Protein AF-A0A925Y1Z9-F1 (afdb_monomer_lite)

Secondary structure (DSSP, 8-state):
------------------SSPPPTTS---SS---THHHHTTTT--SHHHHHHHHHHHHHHHHTT-HHHHHHHHHHHTT----TTPPPPGGGS-THHHHHHHHHHHSSSTTS----HHHHHHHHHHT--STTHHHHHHHHHHHHHHHHHHS-TTTS---HHHHHHHTPPPPPHHHHHHHHHHHS-TTHHHHHHHHHH-

Sequence (197 aa):
MMAGTGITDEAESPELECVNESCPWLPQVRQIHDFSLTRRHGKLRGLEFYRDALRYAQSHWMAGKPAQAILQLDKAWMAELPGEHVFSVTEQPPYQALVWILSRSVDGSCGYLGNPTRHFQHLASRMSGVRKDVRSWRAWLCLHLSERVLVSDRYPRDGRQLAREGLWIPGLQRALDSVAEMGWNGEAEHAQEAFLG

Foldseek 3Di:
DDDDDDDPPPPPPPPPQFQDDFQPQADDDPAQDDPCQLVVCPPAQEPSNLNSLRSNLRSCQRVLRLQVSVVSLLSSQVHDYPLPDDADSNSANCLLVLLVSLLVCQVPSSHDNDALLQVLVVCLVPFDDPLSPLSSLVSLLSNLSNPLRHPCVVRPYDPVCCVVVVDDRDDNVVSLVSCCVSHHPCNSVVSVVSSPD

pLDDT: mean 90.24, std 14.9, range [36.53, 98.75]

Radius of gyration: 19.35 Å; chains: 1; bounding box: 35×82×36 Å

Structure (mmCIF, N/CA/C/O backbone):
data_AF-A0A925Y1Z9-F1
#
_entry.id   AF-A0A925Y1Z9-F1
#
loop_
_atom_site.group_PDB
_atom_site.id
_atom_site.type_symbol
_atom_site.label_atom_id
_atom_site.label_alt_id
_atom_site.label_comp_id
_atom_site.label_asym_id
_atom_site.label_entity_id
_atom_site.label_seq_id
_atom_site.pdbx_PDB_ins_code
_atom_site.Cartn_x
_atom_site.Cartn_y
_atom_site.Cartn_z
_atom_site.occupancy
_atom_site.B_iso_or_equiv
_atom_site.auth_seq_id
_atom_site.auth_comp_id
_atom_site.auth_asym_id
_atom_site.auth_atom_id
_atom_site.pdbx_PDB_model_num
ATOM 1 N N . MET A 1 1 ? 14.156 61.730 -16.034 1.00 40.50 1 MET A N 1
ATOM 2 C CA . MET A 1 1 ? 13.871 61.024 -17.306 1.00 40.50 1 MET A CA 1
ATOM 3 C C . MET A 1 1 ? 15.150 60.288 -17.674 1.00 40.50 1 MET A C 1
ATOM 5 O O . MET A 1 1 ? 16.163 60.958 -17.733 1.00 40.50 1 MET A O 1
ATOM 9 N N . MET A 1 2 ? 15.248 58.970 -17.813 1.00 36.53 2 MET A N 1
ATOM 10 C CA . MET A 1 2 ? 14.278 57.899 -18.056 1.00 36.53 2 MET A CA 1
ATOM 11 C C . MET A 1 2 ? 14.710 56.628 -17.308 1.00 36.53 2 MET A C 1
ATOM 13 O O . MET A 1 2 ? 15.881 56.462 -16.979 1.00 36.53 2 MET A O 1
ATOM 17 N N . ALA A 1 3 ? 13.726 55.771 -17.050 1.00 42.81 3 ALA A N 1
ATOM 18 C CA . ALA A 1 3 ? 13.828 54.462 -16.428 1.00 42.81 3 ALA A CA 1
ATOM 19 C C . ALA A 1 3 ? 14.542 53.420 -17.309 1.00 42.81 3 ALA A C 1
ATOM 21 O O . ALA A 1 3 ? 14.609 53.563 -18.528 1.00 42.81 3 ALA A O 1
ATOM 22 N N . GLY A 1 4 ? 14.982 52.335 -16.671 1.00 37.97 4 GLY A N 1
ATOM 23 C CA . GLY A 1 4 ? 15.438 51.107 -17.318 1.00 37.97 4 GLY A CA 1
ATOM 24 C C . GLY A 1 4 ? 15.365 49.933 -16.345 1.00 37.97 4 GLY A C 1
ATOM 25 O O . GLY A 1 4 ? 16.385 49.456 -15.867 1.00 37.97 4 GLY A O 1
ATOM 26 N N . THR A 1 5 ? 14.143 49.537 -15.992 1.00 46.38 5 THR A N 1
ATOM 27 C CA . THR A 1 5 ? 13.806 48.261 -15.349 1.00 46.38 5 THR A CA 1
ATOM 28 C C . THR A 1 5 ? 13.867 47.120 -16.361 1.00 46.38 5 THR A C 1
ATOM 30 O O . THR A 1 5 ? 13.420 47.283 -17.494 1.00 46.38 5 THR A O 1
ATOM 33 N N . GLY A 1 6 ? 14.317 45.950 -15.909 1.00 39.41 6 GLY A N 1
ATOM 34 C CA . GLY A 1 6 ? 14.201 44.678 -16.623 1.00 39.41 6 GLY A CA 1
ATOM 35 C C . GLY A 1 6 ? 15.500 43.876 -16.522 1.00 39.41 6 GLY A C 1
ATOM 36 O O . GLY A 1 6 ? 16.568 44.431 -16.723 1.00 39.41 6 GLY A O 1
ATOM 37 N N . ILE A 1 7 ? 15.522 42.592 -16.195 1.00 43.81 7 ILE A N 1
ATOM 38 C CA . ILE A 1 7 ? 14.486 41.579 -16.002 1.00 43.81 7 ILE A CA 1
ATOM 39 C C . ILE A 1 7 ? 15.094 40.625 -14.963 1.00 43.81 7 ILE A C 1
ATOM 41 O O . ILE A 1 7 ? 16.270 40.278 -15.065 1.00 43.81 7 ILE A O 1
ATOM 45 N N . THR A 1 8 ? 14.336 40.263 -13.930 1.00 39.12 8 THR A N 1
ATOM 46 C CA . THR A 1 8 ? 14.717 39.184 -13.016 1.00 39.12 8 THR A CA 1
ATOM 47 C C . THR A 1 8 ? 14.726 37.882 -13.797 1.00 39.12 8 THR A C 1
ATOM 49 O O . THR A 1 8 ? 13.708 37.509 -14.374 1.00 39.12 8 THR A O 1
ATOM 52 N N . ASP A 1 9 ? 15.888 37.245 -13.812 1.00 37.44 9 ASP A N 1
ATOM 53 C CA . ASP A 1 9 ? 16.132 35.894 -14.296 1.00 37.44 9 ASP A CA 1
ATOM 54 C C . ASP A 1 9 ? 15.236 34.934 -13.488 1.00 37.44 9 ASP A C 1
ATOM 56 O O . ASP A 1 9 ? 15.561 34.543 -12.363 1.00 37.44 9 ASP A O 1
ATOM 60 N N . GLU A 1 10 ? 14.029 34.655 -13.989 1.00 41.00 10 GLU A N 1
ATOM 61 C CA . GLU A 1 10 ? 13.229 33.536 -13.503 1.00 41.00 10 GLU A CA 1
ATOM 62 C C . GLU A 1 10 ? 13.965 32.276 -13.942 1.00 41.00 10 GLU A C 1
ATOM 64 O O . GLU A 1 10 ? 13.857 31.842 -15.085 1.00 41.00 10 GLU A O 1
ATOM 69 N N . ALA A 1 11 ? 14.770 31.727 -13.032 1.00 42.84 11 ALA A N 1
ATOM 70 C CA . ALA A 1 11 ? 15.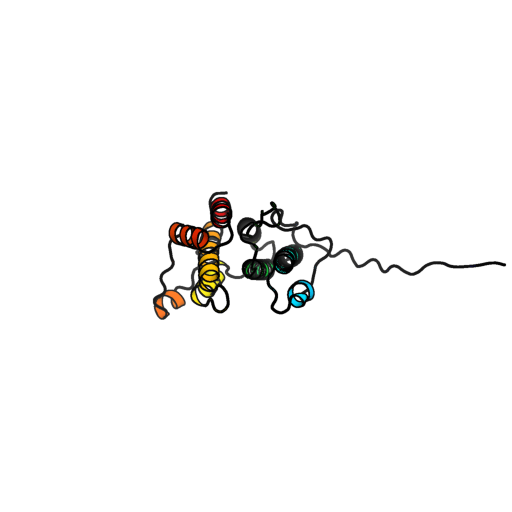376 30.423 -13.207 1.00 42.84 11 ALA A CA 1
ATOM 71 C C . ALA A 1 11 ? 14.255 29.411 -13.483 1.00 42.84 11 ALA A C 1
ATOM 73 O O . ALA A 1 11 ? 13.534 29.009 -12.563 1.00 42.84 11 ALA A O 1
ATOM 74 N N . GLU A 1 12 ? 14.108 29.022 -14.753 1.00 41.03 12 GLU A N 1
ATOM 75 C CA . GLU A 1 12 ? 13.368 27.834 -15.157 1.00 41.03 12 GLU A CA 1
ATOM 76 C C . GLU A 1 12 ? 13.846 26.695 -14.259 1.00 41.03 12 GLU A C 1
ATOM 78 O O . GLU A 1 12 ? 14.992 26.241 -14.321 1.00 41.03 12 GLU A O 1
ATOM 83 N N . SER A 1 13 ? 12.973 26.284 -13.341 1.00 46.41 13 SER A N 1
ATOM 84 C CA . SER A 1 13 ? 13.198 25.073 -12.568 1.00 46.41 13 SER A CA 1
ATOM 85 C C . SER A 1 13 ? 13.290 23.942 -13.590 1.00 46.41 13 SER A C 1
ATOM 87 O O . SER A 1 13 ? 12.353 23.813 -14.378 1.00 46.41 13 SER A O 1
ATOM 89 N N . PRO A 1 14 ? 14.391 23.169 -13.636 1.00 45.41 14 PRO A N 1
ATOM 90 C CA . PRO A 1 14 ? 14.588 22.188 -14.691 1.00 45.41 14 PRO A CA 1
ATOM 91 C C . PRO A 1 14 ? 13.382 21.252 -14.728 1.00 45.41 14 PRO A C 1
ATOM 93 O O . PRO A 1 14 ? 13.010 20.686 -13.694 1.00 45.41 14 PRO A O 1
ATOM 96 N N . GLU A 1 15 ? 12.753 21.129 -15.901 1.00 51.41 15 GLU A N 1
ATOM 97 C CA . GLU A 1 15 ? 11.702 20.145 -16.132 1.00 51.41 15 GLU A CA 1
ATOM 98 C C . GLU A 1 15 ? 12.261 18.777 -15.737 1.00 51.41 15 GLU A C 1
ATOM 100 O O . GLU A 1 15 ? 13.219 18.268 -16.319 1.00 51.41 15 GLU A O 1
ATOM 105 N N . LEU A 1 16 ? 11.721 18.220 -14.655 1.00 57.69 16 LEU A N 1
ATOM 106 C CA . LEU A 1 16 ? 12.168 16.940 -14.135 1.00 57.69 16 LEU A CA 1
ATOM 107 C C . LEU A 1 16 ? 11.789 15.857 -15.140 1.00 57.69 16 LEU A C 1
ATOM 109 O O . LEU A 1 16 ? 10.606 15.577 -15.342 1.00 57.69 16 LEU A O 1
ATOM 113 N N . GLU A 1 17 ? 12.806 15.236 -15.733 1.00 67.31 17 GLU A N 1
ATOM 114 C CA . GLU A 1 17 ? 12.649 14.076 -16.601 1.00 67.31 17 GLU A CA 1
ATOM 115 C C . GLU A 1 17 ? 11.937 12.963 -15.817 1.00 67.31 17 GLU A C 1
ATOM 117 O O . GLU A 1 17 ? 12.471 12.369 -14.874 1.00 67.31 17 GLU A O 1
ATOM 122 N N . CYS A 1 18 ? 10.667 12.743 -16.151 1.00 80.44 18 CYS A N 1
ATOM 123 C CA . CYS A 1 18 ? 9.852 11.709 -15.537 1.00 80.44 18 CYS A CA 1
ATOM 124 C C . CYS A 1 18 ? 10.231 10.363 -16.153 1.00 80.44 18 CYS A C 1
ATOM 126 O O . CYS A 1 18 ? 10.127 10.181 -17.361 1.00 80.44 18 CYS A O 1
ATOM 128 N N . VAL A 1 19 ? 10.643 9.414 -15.313 1.00 90.25 19 VAL A N 1
ATOM 129 C CA . VAL A 1 19 ? 11.031 8.062 -15.741 1.00 90.25 19 VAL A CA 1
ATOM 130 C C . VAL A 1 19 ? 9.797 7.215 -16.052 1.00 90.25 19 VAL A C 1
ATOM 132 O O . VAL A 1 19 ? 9.793 6.459 -17.018 1.00 90.25 19 VAL A O 1
ATOM 135 N N . ASN A 1 20 ? 8.743 7.348 -15.242 1.00 93.69 20 ASN A N 1
ATOM 136 C CA . ASN A 1 20 ? 7.496 6.602 -15.410 1.00 93.69 20 ASN A CA 1
ATOM 137 C C . ASN A 1 20 ? 6.326 7.537 -15.755 1.00 93.69 20 ASN A C 1
ATOM 139 O O . ASN A 1 20 ? 6.248 8.658 -15.245 1.00 93.69 20 ASN A O 1
ATOM 143 N N . GLU A 1 21 ? 5.374 7.039 -16.553 1.00 93.94 21 GLU A N 1
ATOM 144 C CA . GLU A 1 21 ? 4.101 7.723 -16.827 1.00 93.94 21 GLU A CA 1
ATOM 145 C C . GLU A 1 21 ? 3.305 7.967 -15.539 1.00 93.94 21 GLU A C 1
ATOM 147 O O . GLU A 1 21 ? 3.403 7.194 -14.596 1.00 93.94 21 GLU A O 1
ATOM 152 N N . SER A 1 22 ? 2.478 9.007 -15.467 1.00 95.38 22 SER A N 1
ATOM 153 C CA . SER A 1 22 ? 1.677 9.276 -14.267 1.00 95.38 22 SER A CA 1
ATOM 154 C C . SER A 1 22 ? 0.710 8.128 -13.930 1.00 95.38 22 SER A C 1
ATOM 156 O O . SER A 1 22 ? -0.053 7.710 -14.799 1.00 95.38 22 SER A O 1
ATOM 158 N N . CYS A 1 23 ? 0.650 7.688 -12.665 1.00 96.69 23 CYS A N 1
ATOM 159 C CA . CYS A 1 23 ? -0.396 6.759 -12.220 1.00 96.69 23 CYS A CA 1
ATOM 160 C C . CYS A 1 23 ? -1.772 7.456 -12.276 1.00 96.69 23 CYS A C 1
ATOM 162 O O . CYS A 1 23 ? -1.929 8.511 -11.657 1.00 96.69 23 CYS A O 1
ATOM 164 N N . PRO A 1 24 ? -2.776 6.891 -12.974 1.00 96.69 24 PRO A N 1
ATOM 165 C CA . PRO A 1 24 ? -4.085 7.532 -13.145 1.00 96.69 24 PRO A CA 1
ATOM 166 C C . PRO A 1 24 ? -4.938 7.524 -11.867 1.00 96.69 24 PRO A C 1
ATOM 168 O O . PRO A 1 24 ? -5.906 8.270 -11.764 1.00 96.69 24 PRO A O 1
ATOM 171 N N . TRP A 1 25 ? -4.577 6.690 -10.890 1.00 97.06 25 TRP A N 1
ATOM 172 C CA . TRP A 1 25 ? -5.287 6.532 -9.618 1.00 97.06 25 TRP A CA 1
ATOM 173 C C . TRP A 1 25 ? -4.728 7.404 -8.493 1.00 97.06 25 TRP A C 1
ATOM 175 O O . TRP A 1 25 ? -5.165 7.295 -7.350 1.00 97.06 25 TRP A O 1
ATOM 185 N N . LEU A 1 26 ? -3.739 8.241 -8.799 1.00 97.25 26 LEU A N 1
ATOM 186 C CA . LEU A 1 26 ? -3.135 9.177 -7.862 1.00 97.25 26 LEU A CA 1
ATOM 187 C C . LEU A 1 26 ? -3.338 10.616 -8.355 1.00 97.25 26 LEU A C 1
ATOM 189 O O . LEU A 1 26 ? -3.525 10.841 -9.553 1.00 97.25 26 LEU A O 1
ATOM 193 N N . PRO A 1 27 ? -3.293 11.616 -7.457 1.00 95.12 27 PRO A N 1
ATOM 194 C CA . PRO A 1 27 ? -3.415 13.008 -7.857 1.00 95.12 27 PRO A CA 1
ATOM 195 C C . PRO A 1 27 ? -2.287 13.395 -8.813 1.00 95.12 27 PRO A C 1
ATOM 197 O O . PRO A 1 27 ? -1.120 13.078 -8.568 1.00 95.12 27 PRO A O 1
ATOM 200 N N . GLN A 1 28 ? -2.619 14.139 -9.867 1.00 90.31 28 GLN A N 1
ATOM 201 C CA . GLN A 1 28 ? -1.601 14.720 -10.737 1.00 90.31 28 GLN A CA 1
ATOM 202 C C . GLN A 1 28 ? -0.701 15.672 -9.941 1.00 90.31 28 GLN A C 1
ATOM 204 O O . GLN A 1 28 ? -1.173 16.483 -9.138 1.00 90.31 28 GLN A O 1
ATOM 209 N N . VAL A 1 29 ? 0.603 15.587 -10.192 1.00 89.50 29 VAL A N 1
ATOM 210 C CA . VAL A 1 29 ? 1.607 16.487 -9.621 1.00 89.50 29 VAL A CA 1
ATOM 211 C C . VAL A 1 29 ? 2.291 17.243 -10.747 1.00 89.50 29 VAL A C 1
ATOM 213 O O . VAL A 1 29 ? 2.595 16.673 -11.790 1.00 89.50 29 VAL A O 1
ATOM 216 N N . ARG A 1 30 ? 2.508 18.543 -10.539 1.00 81.06 30 ARG A N 1
ATOM 217 C CA . ARG A 1 30 ? 3.204 19.411 -11.504 1.00 81.06 30 ARG A CA 1
ATOM 218 C C . ARG A 1 30 ? 4.724 19.388 -11.331 1.00 81.06 30 ARG A C 1
ATOM 220 O O . ARG A 1 30 ? 5.439 19.861 -12.197 1.00 81.06 30 ARG A O 1
ATOM 227 N N . GLN A 1 31 ? 5.199 18.862 -10.203 1.00 80.06 31 GLN A N 1
ATOM 228 C CA . GLN A 1 31 ? 6.612 18.752 -9.857 1.00 80.06 31 GLN A CA 1
ATOM 229 C C . GLN A 1 31 ? 6.830 17.550 -8.935 1.00 80.06 31 GLN A C 1
ATOM 231 O O . GLN A 1 31 ? 5.913 17.137 -8.221 1.00 80.06 31 GLN A O 1
ATOM 236 N N . ILE A 1 32 ? 8.049 17.008 -8.918 1.00 83.19 32 ILE A N 1
ATOM 237 C CA . ILE A 1 32 ? 8.417 15.934 -7.990 1.00 83.19 32 ILE A CA 1
ATOM 238 C C . ILE A 1 32 ? 8.615 16.545 -6.605 1.00 83.19 32 ILE A C 1
ATOM 240 O O . ILE A 1 32 ? 9.462 17.412 -6.400 1.00 83.19 32 ILE A O 1
ATOM 244 N N . HIS A 1 33 ? 7.817 16.088 -5.647 1.00 85.94 33 HIS A N 1
ATOM 245 C CA . HIS A 1 33 ? 7.925 16.513 -4.259 1.00 85.94 33 HIS A CA 1
ATOM 246 C C . HIS A 1 33 ? 8.998 15.720 -3.503 1.00 85.94 33 HIS A C 1
ATOM 248 O O . HIS A 1 33 ? 9.285 14.565 -3.826 1.00 85.94 33 HIS A O 1
ATOM 254 N N . ASP A 1 34 ? 9.559 16.327 -2.458 1.00 87.50 34 ASP A N 1
ATOM 255 C CA . ASP A 1 34 ? 10.492 15.677 -1.541 1.00 87.50 34 ASP A CA 1
ATOM 256 C C . ASP A 1 34 ? 9.835 15.324 -0.192 1.00 87.50 34 ASP A C 1
ATOM 258 O O . ASP A 1 34 ? 8.627 15.469 0.023 1.00 87.50 34 ASP A O 1
ATOM 262 N N . PHE A 1 35 ? 10.652 14.844 0.749 1.00 81.50 35 PHE A N 1
ATOM 263 C CA . PHE A 1 35 ? 10.190 14.370 2.052 1.00 81.50 35 PHE A CA 1
ATOM 264 C C . PHE A 1 35 ? 9.501 15.456 2.898 1.00 81.50 35 PHE A C 1
ATOM 266 O O . PHE A 1 35 ? 8.776 15.118 3.842 1.00 81.50 35 PHE A O 1
ATOM 273 N N . SER A 1 36 ? 9.708 16.745 2.597 1.00 85.81 36 SER A N 1
ATOM 274 C CA . SER A 1 36 ? 9.090 17.861 3.319 1.00 85.81 36 SER A CA 1
ATOM 275 C C . SER A 1 36 ? 7.561 17.827 3.237 1.00 85.81 36 SER A C 1
ATOM 277 O O . SER A 1 36 ? 6.896 18.185 4.215 1.00 85.81 36 SER A O 1
ATOM 279 N N . LEU A 1 37 ? 7.005 17.301 2.135 1.00 88.12 37 LEU A N 1
ATOM 280 C CA . LEU A 1 37 ? 5.569 17.311 1.864 1.00 88.12 37 LEU A CA 1
ATOM 281 C C . LEU A 1 37 ? 4.768 16.538 2.918 1.00 88.12 37 LEU A C 1
ATOM 283 O O . LEU A 1 37 ? 3.748 17.017 3.400 1.00 88.12 37 LEU A O 1
ATOM 287 N N . THR A 1 38 ? 5.259 15.372 3.345 1.00 85.69 38 THR A N 1
ATOM 288 C CA . THR A 1 38 ? 4.609 14.602 4.421 1.00 85.69 38 THR A CA 1
ATOM 289 C C . THR A 1 38 ? 5.115 14.997 5.809 1.00 85.69 38 THR A C 1
ATOM 291 O O . THR A 1 38 ? 4.362 14.931 6.783 1.00 85.69 38 THR A O 1
ATOM 294 N N . ARG A 1 39 ? 6.369 15.463 5.926 1.00 88.31 39 ARG A N 1
ATOM 295 C CA . ARG A 1 39 ? 6.975 15.864 7.209 1.00 88.31 39 ARG A CA 1
ATOM 296 C C . ARG A 1 39 ? 6.286 17.076 7.839 1.00 88.31 39 ARG A C 1
ATOM 298 O O . ARG A 1 39 ? 6.190 17.123 9.066 1.00 88.31 39 ARG A O 1
ATOM 305 N N . ARG A 1 40 ? 5.777 18.016 7.033 1.00 90.56 40 ARG A N 1
ATOM 306 C CA . ARG A 1 40 ? 5.100 19.240 7.510 1.00 90.56 40 ARG A CA 1
ATOM 307 C C . ARG A 1 40 ? 3.895 18.975 8.419 1.00 90.56 40 ARG A C 1
ATOM 309 O O . ARG A 1 40 ? 3.557 19.814 9.242 1.00 90.56 40 ARG A O 1
ATOM 316 N N . HIS A 1 41 ? 3.292 17.790 8.321 1.00 91.25 41 HIS A N 1
ATOM 317 C CA . HIS A 1 41 ? 2.128 17.404 9.123 1.00 91.25 41 HIS A CA 1
ATOM 318 C C . HIS A 1 41 ? 2.474 16.954 10.548 1.00 91.25 41 HIS A C 1
ATOM 320 O O . HIS A 1 41 ? 1.586 16.822 11.388 1.00 91.25 41 HIS A O 1
ATOM 326 N N . GLY A 1 42 ? 3.748 16.696 10.868 1.00 89.44 42 GLY A N 1
ATOM 327 C CA . GLY A 1 42 ? 4.161 16.301 12.219 1.00 89.44 42 GLY A CA 1
ATOM 328 C C . GLY A 1 42 ? 3.444 15.035 12.702 1.00 89.44 42 GLY A C 1
ATOM 329 O O . GLY A 1 42 ? 3.678 13.953 12.161 1.00 89.44 42 GLY A O 1
ATOM 330 N N . LYS A 1 43 ? 2.570 15.159 13.711 1.00 88.12 43 LYS A N 1
ATOM 331 C CA . LYS A 1 43 ? 1.703 14.074 14.220 1.00 88.12 43 LYS A CA 1
ATOM 332 C C . LYS A 1 43 ? 0.276 14.103 13.659 1.00 88.12 43 LYS A C 1
ATOM 334 O O . LYS A 1 43 ? -0.457 13.146 13.870 1.00 88.12 43 LYS A O 1
ATOM 339 N N . LEU A 1 44 ? -0.114 15.165 12.957 1.00 89.69 44 LEU A N 1
ATOM 340 C CA . LEU A 1 44 ? -1.440 15.285 12.362 1.00 89.69 44 LEU A CA 1
ATOM 341 C C . LEU A 1 44 ? -1.545 14.345 11.161 1.00 89.69 44 LEU A C 1
ATOM 343 O O . LEU A 1 44 ? -0.648 14.282 10.320 1.00 89.69 44 LEU A O 1
ATOM 347 N N . ARG A 1 45 ? -2.627 13.576 11.102 1.00 91.69 45 ARG A N 1
ATOM 348 C CA . ARG A 1 45 ? -2.869 12.580 10.053 1.00 91.69 45 ARG A CA 1
ATOM 349 C C . ARG A 1 45 ? -4.231 12.801 9.394 1.00 91.69 45 ARG A C 1
ATOM 351 O O . ARG A 1 45 ? -4.899 11.847 9.054 1.00 91.69 45 ARG A O 1
ATOM 358 N N . GLY A 1 46 ? -4.668 14.048 9.239 1.00 93.44 46 GLY A N 1
ATOM 359 C CA . GLY A 1 46 ? -5.961 14.362 8.617 1.00 93.44 46 GLY A CA 1
ATOM 360 C C . GLY A 1 46 ? -5.959 14.264 7.084 1.00 93.44 46 GLY A C 1
ATOM 361 O O . GLY A 1 46 ? -5.011 13.775 6.469 1.00 93.44 46 GLY A O 1
ATOM 362 N N . LEU A 1 47 ? -7.006 14.808 6.462 1.00 93.38 47 LEU A N 1
ATOM 363 C CA . LEU A 1 47 ? -7.210 14.791 5.008 1.00 93.38 47 LEU A CA 1
ATOM 364 C C . LEU A 1 47 ? -6.045 15.399 4.203 1.00 93.38 47 LEU A C 1
ATOM 366 O O . LEU A 1 47 ? -5.633 14.840 3.193 1.00 93.38 47 LEU A O 1
ATOM 370 N N . GLU A 1 48 ? -5.458 16.507 4.653 1.00 93.88 48 GLU A N 1
ATOM 371 C CA . GLU A 1 48 ? -4.323 17.111 3.936 1.00 93.88 48 GLU A CA 1
ATOM 372 C C . GLU A 1 48 ? -3.064 16.233 3.986 1.00 93.88 48 GLU A C 1
ATOM 374 O O . GLU A 1 48 ? -2.320 16.160 3.010 1.00 93.88 48 GLU A O 1
ATOM 379 N N . PHE A 1 49 ? -2.850 15.500 5.084 1.00 95.38 49 PHE A N 1
ATOM 380 C CA . PHE A 1 49 ? -1.772 14.513 5.166 1.00 95.38 49 PHE A CA 1
ATOM 381 C C . PHE A 1 49 ? -2.010 13.352 4.194 1.00 95.38 49 PHE A C 1
ATOM 383 O O . PHE A 1 49 ? -1.073 12.911 3.530 1.00 95.38 49 PHE A O 1
ATOM 390 N N . TYR A 1 50 ? -3.256 12.884 4.087 1.00 95.94 50 TYR A N 1
ATOM 391 C CA . TYR A 1 50 ? -3.649 11.852 3.132 1.00 95.94 50 TYR A CA 1
ATOM 392 C C . TYR A 1 50 ? -3.338 12.269 1.688 1.00 95.94 50 TYR A C 1
ATOM 394 O O . TYR A 1 50 ? -2.602 11.576 0.987 1.00 95.94 50 TYR A O 1
ATOM 402 N N . ARG A 1 51 ? -3.809 13.451 1.276 1.00 95.38 51 ARG A N 1
ATOM 403 C CA . ARG A 1 51 ? -3.574 14.010 -0.066 1.00 95.38 51 ARG A CA 1
ATOM 404 C C . ARG A 1 51 ? -2.097 14.159 -0.390 1.00 95.38 51 ARG A C 1
ATOM 406 O O . ARG A 1 51 ? -1.651 13.808 -1.480 1.00 95.38 51 ARG A O 1
ATOM 413 N N . ASP A 1 52 ? -1.330 14.662 0.566 1.00 95.88 52 ASP A N 1
ATOM 414 C CA . ASP A 1 52 ? 0.107 14.834 0.407 1.00 95.88 52 ASP A CA 1
ATOM 415 C C . ASP A 1 52 ? 0.855 13.506 0.329 1.00 95.88 52 ASP A C 1
ATOM 417 O O . ASP A 1 52 ? 1.803 13.393 -0.444 1.00 95.88 52 ASP A O 1
ATOM 421 N N . ALA A 1 53 ? 0.421 12.483 1.068 1.00 97.00 53 ALA A N 1
ATOM 422 C CA . ALA A 1 53 ? 0.967 11.139 0.929 1.00 97.00 53 ALA A CA 1
ATOM 423 C C . ALA A 1 53 ? 0.704 10.573 -0.478 1.00 97.00 53 ALA A C 1
ATOM 425 O O . ALA A 1 53 ? 1.625 10.028 -1.084 1.00 97.00 53 ALA A O 1
ATOM 426 N N . LEU A 1 54 ? -0.492 10.777 -1.046 1.00 97.81 54 LEU A N 1
ATOM 427 C CA . LEU A 1 54 ? -0.806 10.352 -2.417 1.00 97.81 54 LEU A CA 1
ATOM 428 C C . LEU A 1 54 ? 0.008 11.113 -3.478 1.00 97.81 54 LEU A C 1
ATOM 430 O O . LEU A 1 54 ? 0.595 10.494 -4.365 1.00 97.81 54 LEU A O 1
ATOM 434 N N . ARG A 1 55 ? 0.122 12.444 -3.369 1.00 96.88 55 ARG A N 1
ATOM 435 C CA . ARG A 1 55 ? 0.987 13.255 -4.256 1.00 96.88 55 ARG A CA 1
ATOM 436 C C . ARG A 1 55 ? 2.452 12.848 -4.146 1.00 96.88 55 ARG A C 1
ATOM 438 O O . ARG A 1 55 ? 3.187 12.839 -5.137 1.00 96.88 55 ARG A O 1
ATOM 445 N N . TYR A 1 56 ? 2.896 12.498 -2.943 1.00 97.00 56 TYR A N 1
ATOM 446 C CA . TYR A 1 56 ? 4.264 12.053 -2.748 1.00 97.00 56 TYR A CA 1
ATOM 447 C C . TYR A 1 56 ? 4.494 10.648 -3.319 1.00 97.00 56 TYR A C 1
ATOM 449 O O . TYR A 1 56 ? 5.546 10.392 -3.904 1.00 97.00 56 TYR A O 1
ATOM 457 N N . ALA A 1 57 ? 3.497 9.761 -3.233 1.00 97.94 57 ALA A N 1
ATOM 458 C CA . ALA A 1 57 ? 3.517 8.474 -3.922 1.00 97.94 57 ALA A CA 1
ATOM 459 C C . ALA A 1 57 ? 3.664 8.664 -5.438 1.00 97.94 57 ALA A C 1
ATOM 461 O O . ALA A 1 57 ? 4.550 8.060 -6.042 1.00 97.94 57 ALA A O 1
ATOM 462 N N . GLN A 1 58 ? 2.875 9.571 -6.024 1.00 97.44 58 GLN A N 1
ATOM 463 C CA . GLN A 1 58 ? 2.951 9.929 -7.441 1.00 97.44 58 GLN A CA 1
ATOM 464 C C . GLN A 1 58 ? 4.348 10.435 -7.824 1.00 97.44 58 GLN A C 1
ATOM 466 O O . GLN A 1 58 ? 4.926 9.987 -8.811 1.00 97.44 58 GLN A O 1
ATOM 471 N N . SER A 1 59 ? 4.918 11.322 -7.005 1.00 96.12 59 SER A N 1
ATOM 472 C CA . SER A 1 59 ? 6.263 11.871 -7.213 1.00 96.12 59 SER A CA 1
ATOM 473 C C . SER A 1 59 ? 7.333 10.776 -7.210 1.00 96.12 59 SER A C 1
ATOM 475 O O . SER A 1 59 ? 8.196 10.744 -8.083 1.00 96.12 59 SER A O 1
ATOM 477 N N . HIS A 1 60 ? 7.273 9.843 -6.253 1.00 96.75 60 HIS A N 1
ATOM 478 C CA . HIS A 1 60 ? 8.195 8.709 -6.207 1.00 96.75 60 HIS A CA 1
ATOM 479 C C . HIS A 1 60 ? 8.034 7.775 -7.401 1.00 96.75 60 HIS A C 1
ATOM 481 O O . HIS A 1 60 ? 9.033 7.309 -7.949 1.00 96.75 60 HIS A O 1
ATOM 487 N N . TRP A 1 61 ? 6.795 7.510 -7.801 1.00 97.31 61 TRP A N 1
ATOM 488 C CA . TRP A 1 61 ? 6.507 6.686 -8.959 1.00 97.31 61 TRP A CA 1
ATOM 489 C C . TRP A 1 61 ? 7.091 7.300 -10.236 1.00 97.31 61 TRP A C 1
ATOM 491 O O . TRP A 1 61 ? 7.896 6.643 -10.892 1.00 97.31 61 TRP A O 1
ATOM 501 N N . MET A 1 62 ? 6.783 8.568 -10.529 1.00 96.19 62 MET A N 1
ATOM 502 C CA . MET A 1 62 ? 7.303 9.293 -11.700 1.00 96.19 62 MET A CA 1
ATOM 503 C C . MET A 1 62 ? 8.837 9.380 -11.696 1.00 96.19 62 MET A C 1
ATOM 505 O O . MET A 1 62 ? 9.458 9.357 -12.751 1.00 96.19 62 MET A O 1
ATOM 509 N N . ALA A 1 63 ? 9.460 9.391 -10.514 1.00 94.25 63 ALA A N 1
ATOM 510 C CA . ALA A 1 63 ? 10.913 9.358 -10.345 1.00 94.25 63 ALA A CA 1
ATOM 511 C C . ALA A 1 63 ? 11.558 7.960 -10.503 1.00 94.25 63 ALA A C 1
ATOM 513 O O . ALA A 1 63 ? 12.720 7.798 -10.121 1.00 94.25 63 ALA A O 1
ATOM 514 N N . GLY A 1 64 ? 10.832 6.930 -10.959 1.00 95.69 64 GLY A N 1
ATOM 515 C CA . GLY A 1 64 ? 11.381 5.576 -11.130 1.00 95.69 64 GLY A CA 1
ATOM 516 C C . GLY A 1 64 ? 11.559 4.793 -9.823 1.00 95.69 64 GLY A C 1
ATOM 517 O O . GLY A 1 64 ? 12.423 3.919 -9.728 1.00 95.69 64 GLY A O 1
ATOM 518 N N . LYS A 1 65 ? 10.806 5.134 -8.764 1.00 96.94 65 LYS A N 1
ATOM 519 C CA . LYS A 1 65 ? 10.978 4.569 -7.408 1.00 96.94 65 LYS A CA 1
ATOM 520 C C . LYS A 1 65 ? 9.699 3.877 -6.911 1.00 96.94 65 LYS A C 1
ATOM 522 O O . LYS A 1 65 ? 9.114 4.330 -5.921 1.00 96.94 65 LYS A O 1
ATOM 527 N N . PRO A 1 66 ? 9.272 2.759 -7.529 1.00 98.19 66 PRO A N 1
ATOM 528 C CA . PRO A 1 66 ? 8.016 2.089 -7.185 1.00 98.19 66 PRO A CA 1
ATOM 529 C C . PRO A 1 66 ? 7.959 1.610 -5.732 1.00 98.19 66 PRO A C 1
ATOM 531 O O . PRO A 1 66 ? 6.955 1.832 -5.059 1.00 98.19 66 PRO A O 1
ATOM 534 N N . ALA A 1 67 ? 9.049 1.052 -5.190 1.00 98.12 67 ALA A N 1
ATOM 535 C CA . ALA A 1 67 ? 9.090 0.653 -3.780 1.00 98.12 67 ALA A CA 1
ATOM 536 C C . ALA A 1 67 ? 8.827 1.836 -2.827 1.00 98.12 67 ALA A C 1
ATOM 538 O O . ALA A 1 67 ? 8.110 1.702 -1.840 1.00 98.12 67 ALA A O 1
ATOM 539 N N . GLN A 1 68 ? 9.373 3.019 -3.131 1.00 98.06 68 GLN A N 1
ATOM 540 C CA . GLN A 1 68 ? 9.159 4.218 -2.312 1.00 98.06 68 GLN A CA 1
ATOM 541 C C . GLN A 1 68 ? 7.753 4.797 -2.485 1.00 98.06 68 GLN A C 1
ATOM 543 O O . GLN A 1 68 ? 7.205 5.334 -1.522 1.00 98.06 68 GLN A O 1
ATOM 548 N N . ALA A 1 69 ? 7.162 4.664 -3.676 1.00 98.25 69 ALA A N 1
ATOM 549 C CA . ALA A 1 69 ? 5.775 5.037 -3.921 1.00 98.25 69 ALA A CA 1
ATOM 550 C C . ALA A 1 69 ? 4.823 4.203 -3.051 1.00 98.25 69 ALA A C 1
ATOM 552 O O . ALA A 1 69 ? 3.994 4.778 -2.349 1.00 98.25 69 ALA A O 1
ATOM 553 N N . ILE A 1 70 ? 5.017 2.878 -2.997 1.00 98.56 70 ILE A N 1
ATOM 554 C CA . ILE A 1 70 ? 4.236 1.968 -2.138 1.00 98.56 70 ILE A CA 1
ATOM 555 C C . ILE A 1 70 ? 4.343 2.370 -0.660 1.00 98.56 70 ILE A C 1
ATOM 557 O O . ILE A 1 70 ? 3.327 2.466 0.022 1.00 98.56 70 ILE A O 1
ATOM 561 N N . LEU A 1 71 ? 5.539 2.725 -0.175 1.00 97.75 71 LEU A N 1
ATOM 562 C CA . LEU A 1 71 ? 5.708 3.217 1.200 1.00 97.75 71 LEU A CA 1
ATOM 563 C C . LEU A 1 71 ? 4.946 4.524 1.481 1.00 97.75 71 LEU A C 1
ATOM 565 O O . LEU A 1 71 ? 4.600 4.793 2.632 1.00 97.75 71 LEU A O 1
ATOM 569 N N . GLN A 1 72 ? 4.689 5.365 0.474 1.00 97.94 72 GLN A N 1
ATOM 570 C CA . GLN A 1 72 ? 3.828 6.535 0.664 1.00 97.94 72 GLN A CA 1
ATOM 571 C C . GLN A 1 72 ? 2.338 6.168 0.640 1.00 97.94 72 GLN A C 1
ATOM 573 O O . GLN A 1 72 ? 1.571 6.795 1.369 1.00 97.94 72 GLN A O 1
ATOM 578 N N . LEU A 1 73 ? 1.923 5.135 -0.104 1.00 98.31 73 LEU A N 1
ATOM 579 C CA . LEU A 1 73 ? 0.559 4.596 0.005 1.00 98.31 73 LEU A CA 1
ATOM 580 C C . LEU A 1 73 ? 0.304 4.059 1.425 1.00 98.31 73 LEU A C 1
ATOM 582 O O . LEU A 1 73 ? -0.710 4.397 2.035 1.00 98.31 73 LEU A O 1
ATOM 586 N N . ASP A 1 74 ? 1.279 3.355 2.013 1.00 96.56 74 ASP A N 1
ATOM 587 C CA . ASP A 1 74 ? 1.248 2.922 3.422 1.00 96.56 74 ASP A CA 1
ATOM 588 C C . ASP A 1 74 ? 1.032 4.086 4.389 1.00 96.56 74 ASP A C 1
ATOM 590 O O . ASP A 1 74 ? 0.265 3.983 5.352 1.00 96.56 74 ASP A O 1
ATOM 594 N N . LYS A 1 75 ? 1.686 5.222 4.122 1.00 94.88 75 LYS A N 1
ATOM 595 C CA . LYS A 1 75 ? 1.467 6.445 4.894 1.00 94.88 75 LYS A CA 1
ATOM 596 C C . LYS A 1 75 ? 0.075 7.010 4.677 1.00 94.88 75 LYS A C 1
ATOM 598 O O . LYS A 1 75 ? -0.519 7.436 5.658 1.00 94.88 75 LYS A O 1
ATOM 603 N N . ALA A 1 76 ? -0.465 7.001 3.460 1.00 96.31 76 ALA A N 1
ATOM 604 C CA . ALA A 1 76 ? -1.820 7.482 3.202 1.00 96.31 76 ALA A CA 1
ATOM 605 C C . ALA A 1 76 ? -2.850 6.722 4.062 1.00 96.31 76 ALA A C 1
ATOM 607 O O . ALA A 1 76 ? -3.683 7.344 4.717 1.00 96.31 76 ALA A O 1
ATOM 608 N N . TRP A 1 77 ? -2.713 5.400 4.212 1.00 95.75 77 TRP A N 1
ATOM 609 C CA . TRP A 1 77 ? -3.544 4.601 5.129 1.00 95.75 77 TRP A CA 1
ATOM 610 C C . TRP A 1 77 ? -3.340 4.895 6.626 1.00 95.75 77 TRP A C 1
ATOM 612 O O . TRP A 1 77 ? -4.069 4.354 7.457 1.00 95.75 77 TRP A O 1
ATOM 622 N N . MET A 1 78 ? -2.383 5.738 7.020 1.00 94.44 78 MET A N 1
ATOM 623 C CA . MET A 1 78 ? -2.309 6.249 8.395 1.00 94.44 78 MET A CA 1
ATOM 624 C C . MET A 1 78 ? -3.297 7.388 8.648 1.00 94.44 78 MET A C 1
ATOM 626 O O . MET A 1 78 ? -3.400 7.837 9.789 1.00 94.44 78 MET A O 1
ATOM 630 N N . ALA A 1 79 ? -3.975 7.886 7.613 1.00 94.50 79 ALA A N 1
ATOM 631 C CA . ALA A 1 79 ? -4.858 9.021 7.756 1.00 94.50 79 ALA A CA 1
ATOM 632 C C . ALA A 1 79 ? -6.122 8.706 8.574 1.00 94.50 79 ALA A C 1
ATOM 634 O O . ALA A 1 79 ? -6.743 7.644 8.484 1.00 94.50 79 ALA A O 1
ATOM 635 N N . GLU A 1 80 ? -6.518 9.682 9.371 1.00 91.94 80 GLU A N 1
ATOM 636 C CA . GLU A 1 80 ? -7.761 9.747 10.114 1.00 91.94 80 GLU A CA 1
ATOM 637 C C . GLU A 1 80 ? -8.707 10.648 9.324 1.00 91.94 80 GLU A C 1
ATOM 639 O O . GLU A 1 80 ? -8.709 11.873 9.461 1.00 91.94 80 GLU A O 1
ATOM 644 N N . LEU A 1 81 ? -9.460 10.020 8.422 1.00 91.75 81 LEU A N 1
ATOM 645 C CA . LEU A 1 81 ? -10.463 10.696 7.613 1.00 91.75 81 LEU A CA 1
ATOM 646 C C . LEU A 1 81 ? -11.801 10.751 8.368 1.00 91.75 81 LEU A C 1
ATOM 648 O O . LEU A 1 81 ? -12.111 9.816 9.116 1.00 91.75 81 LEU A O 1
ATOM 652 N N . PRO A 1 82 ? -12.598 11.818 8.181 1.00 84.25 82 PRO A N 1
ATOM 653 C CA . PRO A 1 82 ? -13.967 11.874 8.686 1.00 84.25 82 PRO A CA 1
ATOM 654 C C . PRO A 1 82 ? -14.805 10.697 8.167 1.00 84.25 82 PRO A C 1
ATOM 656 O O . PRO A 1 82 ? -14.637 10.285 7.023 1.00 84.25 82 PRO A O 1
ATOM 659 N N . GLY A 1 83 ? -15.737 10.183 8.977 1.00 78.50 83 GLY A N 1
ATOM 660 C CA . GLY A 1 83 ? -16.581 9.035 8.598 1.00 78.50 83 GLY A CA 1
ATOM 661 C C . GLY A 1 83 ? -17.480 9.277 7.376 1.00 78.50 83 GLY A C 1
ATOM 662 O O . GLY A 1 83 ? -17.845 8.332 6.687 1.00 78.50 83 GLY A O 1
ATOM 663 N N . GLU A 1 84 ? -17.785 10.540 7.076 1.00 82.12 84 GLU A N 1
ATOM 664 C CA . GLU A 1 84 ? -18.581 10.969 5.917 1.00 82.12 84 GLU A CA 1
ATOM 665 C C . GLU A 1 84 ? -17.710 11.451 4.744 1.00 82.12 84 GLU A C 1
ATOM 667 O O . GLU A 1 84 ? -18.201 12.101 3.822 1.00 82.12 84 GLU A O 1
ATOM 672 N N . HIS A 1 85 ? -16.398 11.198 4.777 1.00 86.00 85 HIS A N 1
ATOM 673 C CA . HIS A 1 85 ? -15.528 11.610 3.685 1.00 86.00 85 HIS A CA 1
ATOM 674 C C . HIS A 1 85 ? -15.900 10.873 2.394 1.00 86.00 85 HIS A C 1
ATOM 676 O O . HIS A 1 85 ? -15.840 9.649 2.323 1.00 86.00 85 HIS A O 1
ATOM 682 N N . VAL A 1 86 ? -16.257 11.643 1.367 1.00 85.81 86 VAL A N 1
ATOM 683 C CA . VAL A 1 86 ? -16.542 11.129 0.029 1.00 85.81 86 VAL A CA 1
ATOM 684 C C . VAL A 1 86 ? -15.254 11.136 -0.782 1.00 85.81 86 VAL A C 1
ATOM 686 O O . VAL A 1 86 ? -14.649 12.189 -0.997 1.00 85.81 86 VAL A O 1
ATOM 689 N N . PHE A 1 87 ? -14.853 9.957 -1.242 1.00 87.81 87 PHE A N 1
ATOM 690 C CA . PHE A 1 87 ? -13.665 9.787 -2.061 1.00 87.81 87 PHE A CA 1
ATOM 691 C C . PHE A 1 87 ? -13.891 10.270 -3.498 1.00 87.81 87 PHE A C 1
ATOM 693 O O . PHE A 1 87 ? -14.924 10.005 -4.111 1.00 87.81 87 PHE A O 1
ATOM 700 N N . SER A 1 88 ? -12.893 10.954 -4.059 1.00 86.62 88 SER A N 1
ATOM 701 C CA . SER A 1 88 ? -12.794 11.164 -5.508 1.00 86.62 88 SER A CA 1
ATOM 702 C C . SER A 1 88 ? -11.941 10.062 -6.139 1.00 86.62 88 SER A C 1
ATOM 704 O O . SER A 1 88 ? -11.195 9.387 -5.438 1.00 86.62 88 SER A O 1
ATOM 706 N N . VAL A 1 89 ? -11.981 9.902 -7.465 1.00 81.94 89 VAL A N 1
ATOM 707 C CA . VAL A 1 89 ? -11.226 8.846 -8.177 1.00 81.94 89 VAL A CA 1
ATOM 708 C C . VAL A 1 89 ? -9.726 8.844 -7.836 1.00 81.94 89 VAL A C 1
ATOM 710 O O . VAL A 1 89 ? -9.137 7.783 -7.643 1.00 81.94 89 VAL A O 1
ATOM 713 N N . THR A 1 90 ? -9.104 10.021 -7.736 1.00 85.62 90 THR A N 1
ATOM 714 C CA . THR A 1 90 ? -7.666 10.174 -7.437 1.00 85.62 90 THR A CA 1
ATOM 715 C C . THR A 1 90 ? -7.360 10.312 -5.946 1.00 85.62 90 THR A C 1
ATOM 717 O O . THR A 1 90 ? -6.199 10.439 -5.567 1.00 85.62 90 THR A O 1
ATOM 720 N N . GLU A 1 91 ? -8.387 10.347 -5.099 1.00 88.88 91 GLU A N 1
ATOM 721 C CA . GLU A 1 91 ? -8.270 10.416 -3.639 1.00 88.88 91 GLU A CA 1
ATOM 722 C C . GLU A 1 91 ? -8.995 9.239 -2.974 1.00 88.88 91 GLU A C 1
ATOM 724 O O . GLU A 1 91 ? -9.354 9.332 -1.810 1.00 88.88 91 GLU A O 1
ATOM 729 N N . GLN A 1 92 ? -9.245 8.148 -3.703 1.00 93.50 92 GLN A N 1
ATOM 730 C CA . GLN A 1 92 ? -9.832 6.930 -3.148 1.00 93.50 92 GLN A CA 1
ATOM 731 C C . GLN A 1 92 ? -8.778 6.115 -2.387 1.00 93.50 92 GLN A C 1
ATOM 733 O O . GLN A 1 92 ? -7.577 6.258 -2.657 1.00 93.50 92 GLN A O 1
ATOM 738 N N . PRO A 1 93 ? -9.187 5.225 -1.461 1.00 96.31 93 PRO A N 1
ATOM 739 C CA . PRO A 1 93 ? -8.269 4.329 -0.770 1.00 96.31 93 PRO A CA 1
ATOM 740 C C . PRO A 1 93 ? -7.303 3.672 -1.770 1.00 96.31 93 PRO A C 1
ATOM 742 O O . PRO A 1 93 ? -7.759 3.123 -2.775 1.00 96.31 93 PRO A O 1
ATOM 745 N N . PRO A 1 94 ? -5.974 3.750 -1.555 1.00 97.50 94 PRO A N 1
ATOM 746 C CA . PRO A 1 94 ? -4.992 3.585 -2.633 1.00 97.50 94 PRO A CA 1
ATOM 747 C C . PRO A 1 94 ? -4.754 2.135 -3.104 1.00 97.50 94 PRO A C 1
ATOM 749 O O . PRO A 1 94 ? -3.658 1.789 -3.544 1.00 97.50 94 PRO A O 1
ATOM 752 N N . TYR A 1 95 ? -5.771 1.275 -3.060 1.00 98.44 95 TYR A N 1
ATOM 753 C CA . TYR A 1 95 ? -5.713 -0.104 -3.544 1.00 98.44 95 TYR A CA 1
ATOM 754 C C . TYR A 1 95 ? -5.560 -0.178 -5.067 1.00 98.44 95 TYR A C 1
ATOM 756 O O . TYR A 1 95 ? -4.695 -0.905 -5.552 1.00 98.44 95 TYR A O 1
ATOM 764 N N . GLN A 1 96 ? -6.321 0.625 -5.820 1.00 98.12 96 GLN A N 1
ATOM 765 C CA . GLN A 1 96 ? -6.190 0.713 -7.282 1.00 98.12 96 GLN A CA 1
ATOM 766 C C . GLN A 1 96 ? -4.803 1.228 -7.693 1.00 98.12 96 GLN A C 1
ATOM 768 O O . GLN A 1 96 ? -4.147 0.661 -8.567 1.00 98.12 96 GLN A O 1
ATOM 773 N N . ALA A 1 97 ? -4.308 2.260 -7.001 1.00 98.44 97 ALA A N 1
ATOM 774 C CA . ALA A 1 97 ? -2.961 2.781 -7.218 1.00 98.44 97 ALA A CA 1
ATOM 775 C C . ALA A 1 97 ? -1.882 1.726 -6.928 1.00 98.44 97 ALA A C 1
AT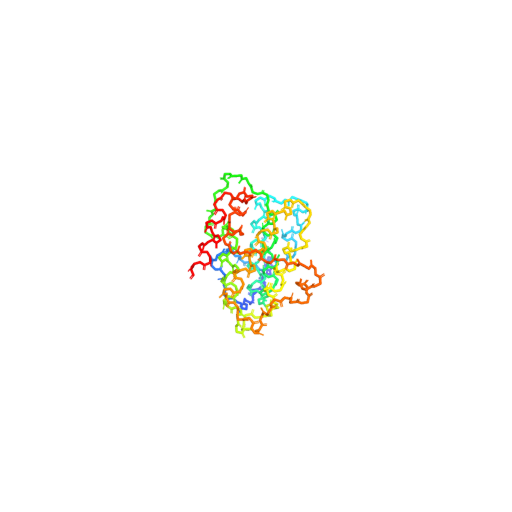OM 777 O O . ALA A 1 97 ? -0.942 1.590 -7.711 1.00 98.44 97 ALA A O 1
ATOM 778 N N . LEU A 1 98 ? -2.026 0.954 -5.843 1.00 98.75 98 LEU A N 1
ATOM 779 C CA . LEU A 1 98 ? -1.122 -0.148 -5.520 1.00 98.75 98 LEU A CA 1
ATOM 780 C C . LEU A 1 98 ? -1.106 -1.192 -6.643 1.00 98.75 98 LEU A C 1
ATOM 782 O O . LEU A 1 98 ? -0.042 -1.472 -7.188 1.00 98.75 98 LEU A O 1
ATOM 786 N N . VAL A 1 99 ? -2.269 -1.732 -7.019 1.00 98.50 99 VAL A N 1
ATOM 787 C CA . VAL A 1 99 ? -2.395 -2.754 -8.075 1.00 98.50 99 VAL A CA 1
ATOM 788 C C . VAL A 1 99 ? -1.787 -2.273 -9.387 1.00 98.50 99 VAL A C 1
ATOM 790 O O . VAL A 1 99 ? -1.032 -3.010 -10.027 1.00 98.50 99 VAL A O 1
ATOM 793 N N . TRP A 1 100 ? -2.060 -1.026 -9.766 1.00 98.19 100 TRP A N 1
ATOM 794 C CA . TRP A 1 100 ? -1.524 -0.438 -10.986 1.00 98.19 100 TRP A CA 1
ATOM 795 C C . TRP A 1 100 ? 0.010 -0.331 -10.942 1.00 98.19 100 TRP A C 1
ATOM 797 O O . TRP A 1 100 ? 0.677 -0.803 -11.864 1.00 98.19 100 TRP A O 1
ATOM 807 N N . ILE A 1 101 ? 0.592 0.185 -9.847 1.00 98.44 101 ILE A N 1
ATOM 808 C CA . ILE A 1 101 ? 2.056 0.290 -9.679 1.00 98.44 101 ILE A CA 1
ATOM 809 C C . ILE A 1 101 ? 2.714 -1.094 -9.722 1.00 98.44 101 ILE A C 1
ATOM 811 O O . ILE A 1 101 ? 3.738 -1.270 -10.387 1.00 98.44 101 ILE A O 1
ATOM 815 N N . LEU A 1 102 ? 2.135 -2.082 -9.031 1.00 98.25 102 LEU A N 1
ATOM 816 C CA . LEU A 1 102 ? 2.637 -3.457 -9.024 1.00 98.25 102 LEU A CA 1
ATOM 817 C C . LEU A 1 102 ? 2.642 -4.057 -10.431 1.00 98.25 102 LEU A C 1
ATOM 819 O O . LEU A 1 102 ? 3.658 -4.606 -10.855 1.00 98.25 102 LEU A O 1
ATOM 823 N N . SER A 1 103 ? 1.540 -3.893 -11.163 1.00 97.38 103 SER A N 1
ATOM 824 C CA . SER A 1 103 ? 1.369 -4.448 -12.509 1.00 97.38 103 SER A CA 1
ATOM 825 C C . SER A 1 103 ? 2.358 -3.841 -13.500 1.00 97.38 103 SER A C 1
ATOM 827 O O . SER A 1 103 ? 2.927 -4.554 -14.320 1.00 97.38 103 SER A O 1
ATOM 829 N N . ARG A 1 104 ? 2.621 -2.532 -13.398 1.00 97.31 104 ARG A N 1
ATOM 830 C CA . ARG A 1 104 ? 3.622 -1.846 -14.229 1.00 97.31 104 ARG A CA 1
ATOM 831 C C . ARG A 1 104 ? 5.063 -2.199 -13.863 1.00 97.31 104 ARG A C 1
ATOM 833 O O . ARG A 1 104 ? 5.938 -2.132 -14.710 1.00 97.31 104 ARG A O 1
ATOM 840 N N . SER A 1 105 ? 5.317 -2.585 -12.615 1.00 96.19 105 SER A N 1
ATOM 841 C CA . SER A 1 105 ? 6.673 -2.861 -12.121 1.00 96.19 105 SER A CA 1
ATOM 842 C C . SER A 1 105 ? 7.075 -4.338 -12.192 1.00 96.19 105 SER A C 1
ATOM 844 O O . SER A 1 105 ? 8.194 -4.673 -11.802 1.00 96.19 105 SER A O 1
ATOM 846 N N . VAL A 1 106 ? 6.179 -5.232 -12.628 1.00 93.12 106 VAL A N 1
ATOM 847 C CA . VAL A 1 106 ? 6.360 -6.692 -12.520 1.00 93.12 106 VAL A CA 1
ATOM 848 C C . VAL A 1 106 ? 7.529 -7.223 -13.353 1.00 93.12 106 VAL A C 1
ATOM 850 O O . VAL A 1 106 ? 8.186 -8.187 -12.953 1.00 93.12 106 VAL A O 1
ATOM 853 N N . ASP A 1 107 ? 7.824 -6.590 -14.489 1.00 91.81 107 ASP A N 1
ATOM 854 C CA . ASP A 1 107 ? 8.948 -6.946 -15.358 1.00 91.81 107 ASP A CA 1
ATOM 855 C C . ASP A 1 107 ? 10.276 -6.322 -14.885 1.00 91.81 107 ASP A C 1
ATOM 857 O O . ASP A 1 107 ? 11.343 -6.899 -15.102 1.00 91.81 107 ASP A O 1
ATOM 861 N N . GLY A 1 108 ? 10.211 -5.234 -14.114 1.00 91.38 108 GLY A N 1
ATOM 862 C CA . GLY A 1 108 ? 11.353 -4.482 -13.591 1.00 91.38 108 GLY A CA 1
ATOM 863 C C . GLY A 1 108 ? 11.733 -3.254 -14.424 1.00 91.38 108 GLY A C 1
ATOM 864 O O . GLY A 1 108 ? 12.738 -2.616 -14.114 1.00 91.38 108 GLY A O 1
ATOM 865 N N . SER A 1 109 ? 10.948 -2.905 -15.445 1.00 92.88 109 SER A N 1
ATOM 866 C CA . SER A 1 109 ? 11.208 -1.767 -16.338 1.00 92.88 109 SER A CA 1
ATOM 867 C C . SER A 1 109 ? 10.990 -0.404 -15.664 1.00 92.88 109 SER A C 1
ATOM 869 O O . SER A 1 109 ? 11.685 0.556 -15.984 1.00 92.88 109 SER A O 1
ATOM 871 N N . CYS A 1 110 ? 10.104 -0.330 -14.666 1.00 95.38 110 CYS A N 1
ATOM 872 C CA . CYS A 1 110 ? 9.774 0.905 -13.939 1.00 95.38 110 CYS A CA 1
ATOM 873 C C . CYS A 1 110 ? 10.649 1.205 -12.703 1.00 95.38 110 CYS A C 1
ATOM 875 O O . CYS A 1 110 ? 10.348 2.135 -11.947 1.00 95.38 110 CYS A O 1
ATOM 877 N N . GLY A 1 111 ? 11.705 0.420 -12.464 1.00 95.62 111 GLY A N 1
ATOM 878 C CA . GLY A 1 111 ? 12.616 0.573 -11.324 1.00 95.62 111 GLY A CA 1
ATOM 879 C C . GLY A 1 111 ? 12.494 -0.520 -10.255 1.00 95.62 111 GLY A C 1
ATOM 880 O O . GLY A 1 111 ? 11.734 -1.481 -10.371 1.00 95.62 111 GLY A O 1
ATOM 881 N N . TYR A 1 112 ? 13.284 -0.395 -9.183 1.00 96.06 112 TYR A N 1
ATOM 882 C CA . TYR A 1 112 ? 13.371 -1.426 -8.143 1.00 96.06 112 TYR A CA 1
ATOM 883 C C . TYR A 1 112 ? 12.107 -1.486 -7.267 1.00 96.06 112 TYR A C 1
ATOM 885 O O . TYR A 1 112 ? 11.821 -0.561 -6.501 1.00 96.06 112 TYR A O 1
ATOM 893 N N . LEU A 1 113 ? 11.381 -2.607 -7.351 1.00 96.94 113 LEU A N 1
ATOM 894 C CA . LEU A 1 113 ? 10.137 -2.861 -6.611 1.00 96.94 113 LEU A CA 1
ATOM 895 C C . LEU A 1 113 ? 10.354 -3.488 -5.218 1.00 96.94 113 LEU A C 1
ATOM 897 O O . LEU A 1 113 ? 9.531 -3.313 -4.322 1.00 96.94 113 LEU A O 1
ATOM 901 N N . GLY A 1 114 ? 11.456 -4.215 -5.010 1.00 96.25 114 GLY A N 1
ATOM 902 C CA . GLY A 1 114 ? 11.638 -5.046 -3.813 1.00 96.25 114 GLY A CA 1
ATOM 903 C C . GLY A 1 114 ? 10.712 -6.269 -3.806 1.00 96.25 114 GLY A C 1
ATOM 904 O O . GLY A 1 114 ? 10.466 -6.848 -4.856 1.00 96.25 114 GLY A O 1
ATOM 905 N N . ASN A 1 115 ? 10.212 -6.682 -2.634 1.00 98.06 115 ASN A N 1
ATOM 906 C CA . ASN A 1 115 ? 9.224 -7.765 -2.501 1.00 98.06 115 ASN A CA 1
ATOM 907 C C . ASN A 1 115 ? 7.983 -7.274 -1.725 1.00 98.06 115 ASN A C 1
ATOM 909 O O . ASN A 1 115 ? 7.964 -7.374 -0.494 1.00 98.06 115 ASN A O 1
ATOM 913 N N . PRO A 1 116 ? 6.964 -6.742 -2.431 1.00 98.31 116 PRO A N 1
ATOM 914 C CA . PRO A 1 116 ? 5.723 -6.255 -1.826 1.00 98.31 116 PRO A CA 1
ATOM 915 C C . PRO A 1 116 ? 4.968 -7.317 -1.019 1.00 98.31 116 PRO A C 1
ATOM 917 O O . PRO A 1 116 ? 4.529 -7.026 0.090 1.00 98.31 116 PRO A O 1
ATOM 920 N N . THR A 1 117 ? 4.901 -8.564 -1.499 1.00 98.38 117 THR A N 1
ATOM 921 C CA . THR A 1 117 ? 4.263 -9.682 -0.780 1.00 98.38 117 THR A CA 1
ATOM 922 C C . THR A 1 117 ? 4.851 -9.850 0.621 1.00 98.38 117 THR A C 1
ATOM 924 O O . THR A 1 117 ? 4.133 -9.850 1.623 1.00 98.38 117 THR A O 1
ATOM 927 N N . ARG A 1 118 ? 6.184 -9.919 0.718 1.00 98.12 118 ARG A N 1
ATOM 928 C CA . ARG A 1 118 ? 6.887 -10.015 2.003 1.00 98.12 118 ARG A CA 1
ATOM 929 C C . ARG A 1 118 ? 6.742 -8.741 2.837 1.00 98.12 118 ARG A C 1
ATOM 931 O O . ARG A 1 118 ? 6.575 -8.830 4.052 1.00 98.12 118 ARG A O 1
ATOM 938 N N . HIS A 1 119 ? 6.824 -7.570 2.207 1.00 98.38 119 HIS A N 1
ATOM 939 C CA . HIS A 1 119 ? 6.648 -6.281 2.883 1.00 98.38 119 HIS A CA 1
ATOM 940 C C . HIS A 1 119 ? 5.307 -6.219 3.619 1.00 98.38 119 HIS A C 1
ATOM 942 O O . HIS A 1 119 ? 5.290 -6.011 4.832 1.00 98.38 119 HIS A O 1
ATOM 948 N N . PHE A 1 120 ? 4.203 -6.491 2.921 1.00 98.62 120 PHE A N 1
ATOM 949 C CA . PHE A 1 120 ? 2.870 -6.457 3.516 1.00 98.62 120 PHE A CA 1
ATOM 950 C C . PHE A 1 120 ? 2.656 -7.555 4.560 1.00 98.62 120 PHE A C 1
ATOM 952 O O . PHE A 1 120 ? 2.037 -7.283 5.588 1.00 98.62 120 PHE A O 1
ATOM 959 N N . GLN A 1 121 ? 3.244 -8.744 4.376 1.00 98.38 121 GLN A N 1
ATOM 960 C CA . GLN A 1 121 ? 3.231 -9.800 5.396 1.00 98.38 121 GLN A CA 1
ATOM 961 C C . GLN A 1 121 ? 3.830 -9.306 6.723 1.00 98.38 121 GLN A C 1
ATOM 963 O O . GLN A 1 121 ? 3.208 -9.424 7.781 1.00 98.38 121 GLN A O 1
ATOM 968 N N . HIS A 1 122 ? 5.037 -8.731 6.676 1.00 98.06 122 HIS A N 1
ATOM 969 C CA . HIS A 1 122 ? 5.688 -8.209 7.877 1.00 98.06 122 HIS A CA 1
ATOM 970 C C . HIS A 1 122 ? 4.957 -6.999 8.449 1.00 98.06 122 HIS A C 1
ATOM 972 O O . HIS A 1 122 ? 4.861 -6.869 9.669 1.00 98.06 122 HIS A O 1
ATOM 978 N N . LEU A 1 123 ? 4.467 -6.106 7.588 1.00 97.62 123 LEU A N 1
ATOM 979 C CA . LEU A 1 123 ? 3.745 -4.916 8.013 1.00 97.62 123 LEU A CA 1
ATOM 980 C C . LEU A 1 123 ? 2.487 -5.303 8.797 1.00 97.62 123 LEU A C 1
ATOM 982 O O . LEU A 1 123 ? 2.253 -4.769 9.882 1.00 97.62 123 LEU A O 1
ATOM 986 N N . ALA A 1 124 ? 1.724 -6.274 8.295 1.00 97.94 124 ALA A N 1
ATOM 987 C CA . ALA A 1 124 ? 0.492 -6.719 8.921 1.00 97.94 124 ALA A CA 1
ATOM 988 C C . ALA A 1 124 ? 0.724 -7.320 10.315 1.00 97.94 124 ALA A C 1
ATOM 990 O O . ALA A 1 124 ? -0.008 -6.991 11.249 1.00 97.94 124 ALA A O 1
ATOM 991 N N . SER A 1 125 ? 1.774 -8.129 10.498 1.00 96.12 125 SER A N 1
ATOM 992 C CA . SER A 1 125 ? 2.042 -8.787 11.786 1.00 96.12 125 SER A CA 1
ATOM 993 C C . SER A 1 125 ? 2.759 -7.910 12.819 1.00 96.12 125 SER A C 1
ATOM 995 O O . SER A 1 125 ? 2.826 -8.272 13.992 1.00 96.12 125 SER A O 1
ATOM 997 N N . ARG A 1 126 ? 3.304 -6.755 12.411 1.00 95.56 126 ARG A N 1
ATOM 998 C CA . ARG A 1 126 ? 4.109 -5.864 13.273 1.00 95.56 126 ARG A CA 1
ATOM 999 C C . ARG A 1 126 ? 3.459 -4.509 13.526 1.00 95.56 126 ARG A C 1
ATOM 1001 O O . ARG A 1 126 ? 4.107 -3.590 14.034 1.00 95.56 126 ARG A O 1
ATOM 1008 N N . MET A 1 127 ? 2.190 -4.367 13.158 1.00 95.50 127 MET A N 1
ATO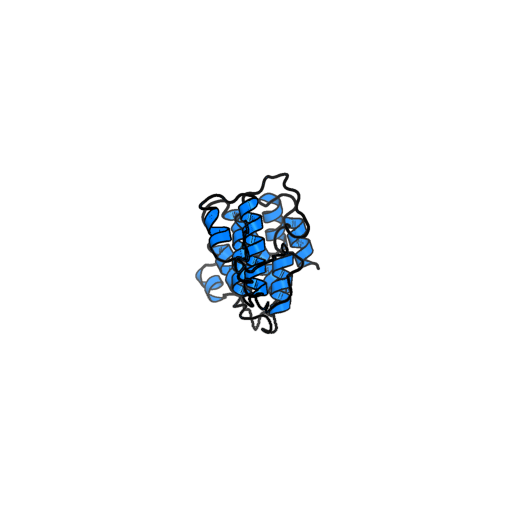M 1009 C CA . MET A 1 127 ? 1.496 -3.095 13.247 1.00 95.50 127 MET A CA 1
ATOM 1010 C C . MET A 1 127 ? 1.363 -2.627 14.701 1.00 95.50 127 MET A C 1
ATOM 1012 O O . MET A 1 127 ? 0.965 -3.371 15.596 1.00 95.50 127 MET A O 1
ATOM 1016 N N . SER A 1 128 ? 1.681 -1.358 14.937 1.00 93.44 128 SER A N 1
ATOM 1017 C CA . SER A 1 128 ? 1.614 -0.729 16.255 1.00 93.44 128 SER A CA 1
ATOM 1018 C C . SER A 1 128 ? 1.135 0.719 16.154 1.00 93.44 128 SER A C 1
ATOM 1020 O O . SER A 1 128 ? 1.087 1.308 15.067 1.00 93.44 128 SER A O 1
ATOM 1022 N N . GLY A 1 129 ? 0.769 1.292 17.302 1.0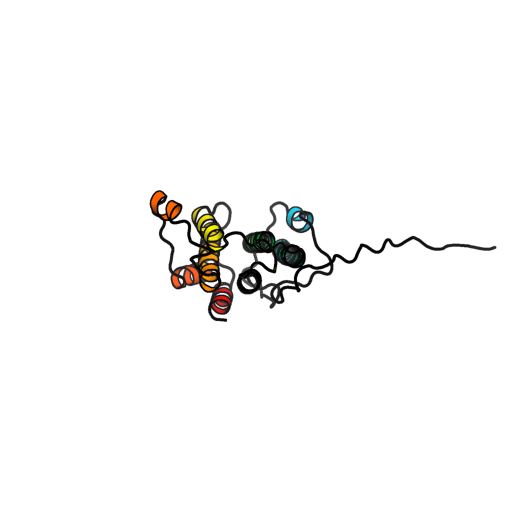0 90.19 129 GLY A N 1
ATOM 1023 C CA . GLY A 1 129 ? 0.299 2.670 17.4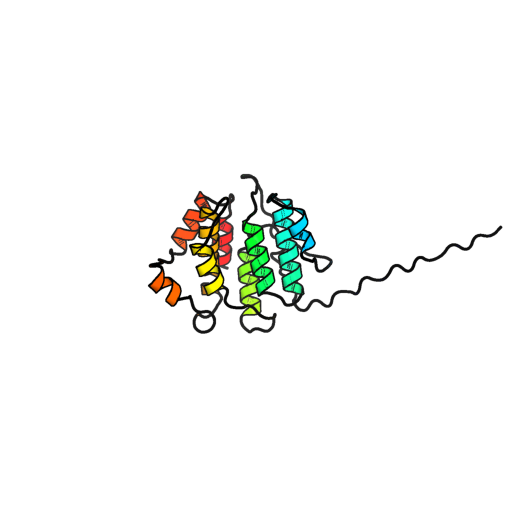18 1.00 90.19 129 GLY A CA 1
ATOM 1024 C C . GLY A 1 129 ? -1.198 2.837 17.160 1.00 90.19 129 GLY A C 1
ATOM 1025 O O . GLY A 1 129 ? -1.989 1.904 17.303 1.00 90.19 129 GLY A O 1
ATOM 1026 N N . VAL A 1 130 ? -1.581 4.066 16.811 1.00 87.81 130 VAL A N 1
ATOM 1027 C CA . VAL A 1 130 ? -2.977 4.456 16.589 1.00 87.81 130 VAL A CA 1
ATOM 1028 C C . VAL A 1 130 ? -3.579 3.633 15.454 1.00 87.81 130 VAL A C 1
ATOM 1030 O O . VAL A 1 130 ? -2.938 3.418 14.419 1.00 87.81 130 VAL A O 1
ATOM 1033 N N . ARG A 1 131 ? -4.809 3.153 15.681 1.00 91.75 131 ARG A N 1
ATOM 1034 C CA . ARG A 1 131 ? -5.582 2.357 14.718 1.00 91.75 131 ARG A CA 1
ATOM 1035 C C . ARG A 1 131 ? -4.800 1.148 14.178 1.00 91.75 131 ARG A C 1
ATOM 1037 O O . ARG A 1 131 ? -4.927 0.791 13.009 1.00 91.75 131 ARG A O 1
ATOM 1044 N N . LYS A 1 132 ? -3.966 0.520 15.021 1.00 95.56 132 LYS A N 1
ATOM 1045 C CA . LYS A 1 132 ? -3.121 -0.617 14.620 1.00 95.56 132 LYS A CA 1
ATOM 1046 C C . LYS A 1 132 ? -3.913 -1.776 14.008 1.00 95.56 132 LYS A C 1
ATOM 1048 O O . LYS A 1 132 ? -3.410 -2.391 13.078 1.00 95.56 132 LYS A O 1
ATOM 1053 N N . ASP A 1 133 ? -5.132 -2.037 14.478 1.00 97.06 133 ASP A N 1
ATOM 1054 C CA . ASP A 1 133 ? -5.897 -3.212 14.054 1.00 97.06 133 ASP A CA 1
ATOM 1055 C C . ASP A 1 133 ? -6.381 -3.043 12.610 1.00 97.06 133 ASP A C 1
ATOM 1057 O O . ASP A 1 133 ? -6.016 -3.838 11.749 1.00 97.06 133 ASP A O 1
ATOM 1061 N N . VAL A 1 134 ? -7.066 -1.939 12.285 1.00 97.25 134 VAL A N 1
ATOM 1062 C CA . VAL A 1 134 ? -7.442 -1.643 10.889 1.00 97.25 134 VAL A CA 1
ATOM 1063 C C . VAL A 1 134 ? -6.222 -1.513 9.978 1.00 97.25 134 VAL A C 1
ATOM 1065 O O . VAL A 1 134 ? -6.245 -1.985 8.848 1.00 97.25 134 VAL A O 1
ATOM 1068 N N . ARG A 1 135 ? -5.113 -0.934 10.454 1.00 97.69 135 ARG A N 1
ATOM 1069 C CA . ARG A 1 135 ? -3.881 -0.849 9.656 1.00 97.69 135 ARG A CA 1
ATOM 1070 C C . ARG A 1 135 ? -3.292 -2.234 9.375 1.00 97.69 135 ARG A C 1
ATOM 1072 O O . ARG A 1 135 ? -2.804 -2.460 8.271 1.00 97.69 135 ARG A O 1
ATOM 1079 N N . SER A 1 136 ? -3.353 -3.156 10.336 1.00 98.38 136 SER A N 1
ATOM 1080 C CA . SER A 1 136 ? -2.967 -4.557 10.135 1.00 98.38 136 SER A CA 1
ATOM 1081 C C . SER A 1 136 ? -3.854 -5.215 9.074 1.00 98.38 136 SER A C 1
ATOM 1083 O O . SER A 1 136 ? -3.333 -5.813 8.135 1.00 98.38 136 SER A O 1
ATOM 1085 N N . TRP A 1 137 ? -5.174 -5.017 9.141 1.00 98.62 137 TRP A N 1
ATOM 1086 C CA . TRP A 1 137 ? -6.116 -5.541 8.145 1.00 98.62 137 TRP A CA 1
ATOM 1087 C C . TRP A 1 137 ? -5.922 -4.953 6.745 1.00 98.62 137 TRP A C 1
ATOM 1089 O O . TRP A 1 137 ? -5.932 -5.699 5.768 1.00 98.62 137 TRP A O 1
ATOM 1099 N N . ARG A 1 138 ? -5.638 -3.651 6.637 1.00 98.56 138 ARG A N 1
ATOM 1100 C CA . ARG A 1 138 ? -5.239 -3.006 5.375 1.00 98.56 138 ARG A CA 1
ATOM 1101 C C . ARG A 1 138 ? -3.981 -3.653 4.795 1.00 98.56 138 ARG A C 1
ATOM 1103 O O . ARG A 1 138 ? -3.952 -3.963 3.611 1.00 98.56 138 ARG A O 1
ATOM 1110 N N . ALA A 1 139 ? -2.970 -3.920 5.624 1.00 98.62 139 ALA A N 1
ATOM 1111 C CA . ALA A 1 139 ? -1.759 -4.604 5.179 1.00 98.62 139 ALA A CA 1
ATOM 1112 C C . ALA A 1 139 ? -2.033 -6.055 4.738 1.00 98.62 139 ALA A C 1
ATOM 1114 O O . ALA A 1 139 ? -1.479 -6.487 3.730 1.00 98.62 139 ALA A O 1
ATOM 1115 N N . TRP A 1 140 ? -2.931 -6.789 5.409 1.00 98.62 140 TRP A N 1
ATOM 1116 C CA . TRP A 1 140 ? -3.372 -8.106 4.934 1.00 98.62 140 TRP A CA 1
ATOM 1117 C C . TRP A 1 140 ? -4.078 -8.039 3.575 1.00 98.62 140 TRP A C 1
ATOM 1119 O O . TRP A 1 140 ? -3.796 -8.868 2.713 1.00 98.62 140 TRP A O 1
ATOM 1129 N N . LEU A 1 141 ? -4.939 -7.044 3.340 1.00 98.44 141 LEU A N 1
ATOM 1130 C CA . LEU A 1 141 ? -5.538 -6.822 2.017 1.00 98.44 141 LEU A CA 1
ATOM 1131 C C . LEU A 1 141 ? -4.478 -6.542 0.949 1.00 98.44 141 LEU A C 1
ATOM 1133 O O . LEU A 1 141 ? -4.504 -7.148 -0.121 1.00 98.44 141 LEU A O 1
ATOM 1137 N N . CYS A 1 142 ? -3.513 -5.674 1.245 1.00 98.69 142 CYS A N 1
ATOM 1138 C CA . CYS A 1 142 ? -2.431 -5.358 0.318 1.00 98.69 142 CYS A CA 1
ATOM 1139 C C . CYS A 1 142 ? -1.518 -6.561 0.026 1.00 98.69 142 CYS A C 1
ATOM 1141 O O . CYS A 1 142 ? -0.989 -6.661 -1.083 1.00 98.69 142 CYS A O 1
ATOM 1143 N N . LEU A 1 143 ? -1.368 -7.500 0.968 1.00 98.62 143 LEU A N 1
ATOM 1144 C CA . LEU A 1 143 ? -0.720 -8.788 0.712 1.00 98.62 143 LEU A CA 1
ATOM 1145 C C . LEU A 1 143 ? -1.489 -9.588 -0.344 1.00 98.62 143 LEU A C 1
ATOM 1147 O O . LEU A 1 143 ? -0.883 -9.996 -1.330 1.00 98.62 143 LEU A O 1
ATOM 1151 N N . HIS A 1 144 ? -2.808 -9.746 -0.196 1.00 98.56 144 HIS A N 1
ATOM 1152 C CA . HIS A 1 144 ? -3.629 -10.470 -1.180 1.00 98.56 144 HIS A CA 1
ATOM 1153 C C . HIS A 1 144 ? -3.592 -9.809 -2.559 1.00 98.56 144 HIS A C 1
ATOM 1155 O O . HIS A 1 144 ? -3.439 -10.495 -3.566 1.00 98.56 144 HIS A O 1
ATOM 1161 N N . LEU A 1 145 ? -3.672 -8.476 -2.617 1.00 98.56 145 LEU A N 1
ATOM 1162 C CA . LEU A 1 145 ? -3.531 -7.729 -3.872 1.00 98.56 145 LEU A CA 1
ATOM 1163 C C . LEU A 1 145 ? -2.153 -7.944 -4.506 1.00 98.56 145 LEU A C 1
ATOM 1165 O O . LEU A 1 145 ? -2.056 -8.125 -5.718 1.00 98.56 145 LEU A O 1
ATOM 1169 N N . SER A 1 146 ? -1.093 -7.969 -3.693 1.00 98.44 146 SER A N 1
ATOM 1170 C CA . SER A 1 146 ? 0.261 -8.236 -4.180 1.00 98.44 146 SER A CA 1
ATOM 1171 C C . SER A 1 146 ? 0.380 -9.632 -4.771 1.00 98.44 146 SER A C 1
ATOM 1173 O O . SER A 1 146 ? 0.924 -9.781 -5.855 1.00 98.44 146 SER A O 1
ATOM 1175 N N . GLU A 1 147 ? -0.172 -10.644 -4.110 1.00 97.81 147 GLU A N 1
ATOM 1176 C CA . GLU A 1 147 ? -0.131 -12.034 -4.579 1.00 97.81 147 GLU A CA 1
ATOM 1177 C C . GLU A 1 147 ? -0.995 -12.291 -5.806 1.00 97.81 147 GLU A C 1
ATOM 1179 O O . GLU A 1 147 ? -0.688 -13.178 -6.597 1.00 97.81 147 GLU A O 1
ATOM 1184 N N . ARG A 1 148 ? -2.056 -11.501 -5.991 1.00 97.06 148 ARG A N 1
ATOM 1185 C CA . ARG A 1 148 ? -2.858 -11.538 -7.215 1.00 97.06 148 ARG A CA 1
ATOM 1186 C C . ARG A 1 148 ? -2.055 -11.070 -8.429 1.00 97.06 148 ARG A C 1
ATOM 1188 O O . ARG A 1 148 ? -2.206 -11.624 -9.511 1.00 97.06 148 ARG A O 1
ATOM 1195 N N . VAL A 1 149 ? -1.235 -10.033 -8.254 1.00 97.19 149 VAL A N 1
ATOM 1196 C CA . VAL A 1 149 ? -0.509 -9.369 -9.349 1.00 97.19 149 VAL A CA 1
ATOM 1197 C C . VAL A 1 149 ? 0.878 -9.978 -9.578 1.00 97.19 149 VAL A C 1
ATOM 1199 O O . VAL A 1 149 ? 1.353 -10.054 -10.709 1.00 97.19 149 VAL A O 1
ATOM 1202 N N . LEU A 1 150 ? 1.557 -10.391 -8.509 1.00 96.81 150 LEU A N 1
ATOM 1203 C CA . LEU A 1 150 ? 2.954 -10.806 -8.531 1.00 96.81 150 LEU A CA 1
ATOM 1204 C C . LEU A 1 150 ? 3.087 -12.329 -8.472 1.00 96.81 150 LEU A C 1
ATOM 1206 O O . LEU A 1 150 ? 2.532 -12.986 -7.596 1.00 96.81 150 LEU A O 1
ATOM 1210 N N . VAL A 1 151 ? 3.918 -12.892 -9.352 1.00 92.25 151 VAL A N 1
ATOM 1211 C CA . VAL A 1 151 ? 4.207 -14.333 -9.358 1.00 92.25 151 VAL A CA 1
ATOM 1212 C C . VAL A 1 151 ? 5.014 -14.755 -8.123 1.00 92.25 151 VAL A C 1
ATOM 1214 O O . VAL A 1 151 ? 6.051 -14.162 -7.799 1.00 92.25 151 VAL A O 1
ATOM 1217 N N . SER A 1 152 ? 4.559 -15.810 -7.444 1.00 90.31 152 SER A N 1
ATOM 1218 C CA . SER A 1 152 ? 5.100 -16.268 -6.155 1.00 90.31 152 SER A CA 1
ATOM 1219 C C . SER A 1 152 ? 6.576 -16.651 -6.195 1.00 90.31 152 SER A C 1
ATOM 1221 O O . SER A 1 152 ? 7.276 -16.465 -5.204 1.00 90.31 152 SER A O 1
ATOM 1223 N N . ASP A 1 153 ? 7.068 -17.148 -7.328 1.00 92.69 153 ASP A N 1
ATOM 1224 C CA . ASP A 1 153 ? 8.458 -17.597 -7.464 1.00 92.69 153 ASP A CA 1
ATOM 1225 C C . ASP A 1 153 ? 9.444 -16.426 -7.376 1.00 92.69 153 ASP A C 1
ATOM 1227 O O . ASP A 1 153 ? 10.536 -16.559 -6.822 1.00 92.69 153 ASP A O 1
ATOM 1231 N N . ARG A 1 154 ? 9.040 -15.250 -7.875 1.00 94.69 154 ARG A N 1
ATOM 1232 C CA . ARG A 1 154 ? 9.842 -14.020 -7.818 1.00 94.69 154 ARG A CA 1
ATOM 1233 C C . ARG A 1 154 ? 9.571 -13.219 -6.545 1.00 94.69 154 ARG A C 1
ATOM 1235 O O . ARG A 1 154 ? 10.486 -12.588 -6.014 1.00 94.69 154 ARG A O 1
ATOM 1242 N N . TYR A 1 155 ? 8.340 -13.265 -6.039 1.00 96.94 155 TYR A N 1
ATOM 1243 C CA . TYR A 1 155 ? 7.894 -12.482 -4.886 1.00 96.94 155 TYR A CA 1
ATOM 1244 C C . TYR A 1 155 ? 7.274 -13.370 -3.797 1.00 96.94 155 TYR A C 1
ATOM 1246 O O . TYR A 1 155 ? 6.096 -13.220 -3.462 1.00 96.94 155 TYR A O 1
ATOM 1254 N N . PRO A 1 156 ? 8.048 -14.307 -3.217 1.00 97.25 156 PRO A N 1
ATOM 1255 C CA . PRO A 1 156 ? 7.510 -15.257 -2.257 1.00 97.25 156 PRO A CA 1
ATOM 1256 C C . PRO A 1 156 ? 7.212 -14.589 -0.914 1.00 97.25 156 PRO A C 1
ATOM 1258 O O . PRO A 1 156 ? 7.905 -13.652 -0.487 1.00 97.25 156 PRO A O 1
ATOM 1261 N N . ARG A 1 157 ? 6.247 -15.170 -0.197 1.00 97.44 157 ARG A N 1
ATOM 1262 C CA . ARG A 1 157 ? 6.037 -14.968 1.244 1.00 97.44 157 ARG A CA 1
ATOM 1263 C C . ARG A 1 157 ? 7.321 -15.222 2.043 1.00 97.44 157 ARG A C 1
ATOM 1265 O O . ARG A 1 157 ? 8.232 -15.935 1.610 1.00 97.44 157 ARG A O 1
ATOM 1272 N N . ASP A 1 158 ? 7.392 -14.686 3.259 1.00 97.50 158 ASP A N 1
ATOM 1273 C CA . ASP A 1 158 ? 8.413 -15.094 4.228 1.00 97.50 158 ASP A CA 1
ATOM 1274 C C . ASP A 1 158 ? 7.942 -16.319 5.024 1.00 97.50 158 ASP A C 1
ATOM 1276 O O . ASP A 1 158 ? 7.356 -16.201 6.102 1.00 97.50 158 ASP A O 1
ATOM 1280 N N . GLY A 1 159 ? 8.229 -17.513 4.498 1.00 96.31 159 GLY A N 1
ATOM 1281 C CA . GLY A 1 159 ? 7.922 -18.775 5.175 1.00 96.31 159 GLY A CA 1
ATOM 1282 C C . GLY A 1 159 ? 8.674 -18.977 6.497 1.00 96.31 159 GLY A C 1
ATOM 1283 O O . GLY A 1 159 ? 8.165 -19.661 7.386 1.00 96.31 159 GLY A O 1
ATOM 1284 N N . ARG A 1 160 ? 9.850 -18.352 6.680 1.00 96.62 160 ARG A N 1
ATOM 1285 C CA . ARG A 1 160 ? 10.592 -18.435 7.950 1.00 96.62 160 ARG A CA 1
ATOM 1286 C C . ARG A 1 160 ? 9.863 -17.669 9.043 1.00 96.62 160 ARG A C 1
ATOM 1288 O O . ARG A 1 160 ? 9.803 -18.145 10.174 1.00 96.62 160 ARG A O 1
ATOM 1295 N N . GLN A 1 161 ? 9.297 -16.509 8.705 1.00 96.31 161 GLN A N 1
ATOM 1296 C CA . GLN A 1 161 ? 8.461 -15.757 9.633 1.00 96.31 161 GLN A CA 1
ATOM 1297 C C . GLN A 1 161 ? 7.231 -16.570 10.046 1.00 96.31 161 GLN A C 1
ATOM 1299 O O . GLN A 1 161 ? 6.984 -16.698 11.241 1.00 96.31 161 GLN A O 1
ATOM 1304 N N . LEU A 1 162 ? 6.506 -17.148 9.078 1.00 95.25 162 LEU A N 1
ATOM 1305 C CA . LEU A 1 162 ? 5.303 -17.945 9.351 1.00 95.25 162 LEU A CA 1
ATOM 1306 C C . LEU A 1 162 ? 5.590 -19.075 10.346 1.00 95.25 162 LEU A C 1
ATOM 1308 O O . LEU A 1 162 ? 4.904 -19.190 11.359 1.00 95.25 162 LEU A O 1
ATOM 1312 N N . ALA A 1 163 ? 6.649 -19.850 10.097 1.00 96.25 163 ALA A N 1
ATOM 1313 C CA . ALA A 1 163 ? 7.037 -20.963 10.957 1.00 96.25 163 ALA A CA 1
ATOM 1314 C C . ALA A 1 163 ? 7.489 -20.507 12.354 1.00 96.25 163 ALA A C 1
ATOM 1316 O O . ALA A 1 163 ? 7.093 -21.099 13.354 1.00 96.25 163 ALA A O 1
ATOM 1317 N N . ARG A 1 164 ? 8.314 -19.455 12.439 1.00 96.75 164 ARG A N 1
ATOM 1318 C CA . ARG A 1 164 ? 8.876 -18.982 13.714 1.00 96.75 164 ARG A CA 1
ATOM 1319 C C . ARG A 1 164 ? 7.837 -18.307 14.607 1.00 96.75 164 ARG A C 1
ATOM 1321 O O . ARG A 1 164 ? 7.923 -18.420 15.823 1.00 96.75 164 ARG A O 1
ATOM 1328 N N . GLU A 1 165 ? 6.919 -17.552 14.014 1.00 95.31 165 GLU A N 1
ATOM 1329 C CA . GLU A 1 165 ? 5.963 -16.710 14.743 1.00 95.31 165 GLU A CA 1
ATOM 1330 C C . GLU A 1 165 ? 4.589 -17.387 14.898 1.00 95.31 165 GLU A C 1
ATO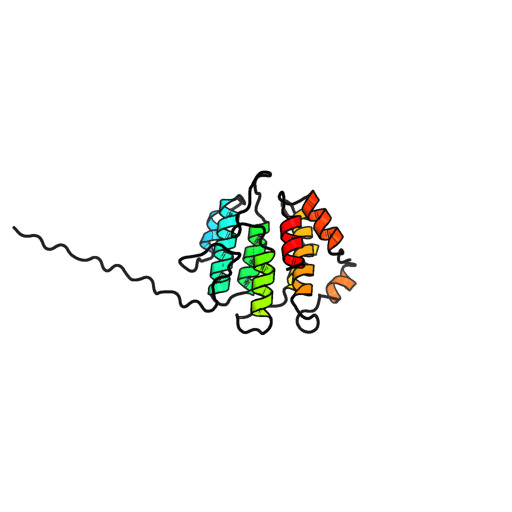M 1332 O O . GLU A 1 165 ? 3.713 -16.823 15.545 1.00 95.31 165 GLU A O 1
ATOM 1337 N N . GLY A 1 166 ? 4.387 -18.584 14.325 1.00 93.50 166 GLY A N 1
ATOM 1338 C CA . GLY A 1 166 ? 3.086 -19.266 14.335 1.00 93.50 166 GLY A CA 1
ATOM 1339 C C . GLY A 1 166 ? 1.997 -18.451 13.632 1.00 93.50 166 GLY A C 1
ATOM 1340 O O . GLY A 1 166 ? 0.830 -18.495 14.016 1.00 93.50 166 GLY A O 1
ATOM 1341 N N . LEU A 1 167 ? 2.395 -17.645 12.645 1.00 93.69 167 LEU A N 1
ATOM 1342 C CA . LEU A 1 167 ? 1.538 -16.645 12.024 1.00 93.69 167 LEU A CA 1
ATOM 1343 C C . LEU A 1 167 ? 0.600 -17.304 11.011 1.00 93.69 167 LEU A C 1
ATOM 1345 O O . LEU A 1 167 ? 1.045 -17.982 10.084 1.00 93.69 167 LEU A O 1
ATOM 1349 N N . TRP A 1 168 ? -0.697 -17.048 11.158 1.00 93.00 168 TRP A N 1
ATOM 1350 C CA . TRP A 1 168 ? -1.709 -17.443 10.184 1.00 93.00 168 TRP A CA 1
ATOM 1351 C C . TRP A 1 168 ? -2.080 -16.254 9.296 1.00 93.00 168 TRP A C 1
ATOM 1353 O O . TRP A 1 168 ? -2.391 -15.175 9.801 1.00 93.00 168 TRP A O 1
ATOM 1363 N N . ILE A 1 169 ? -2.039 -16.451 7.974 1.00 96.94 169 ILE A N 1
ATOM 1364 C CA . ILE A 1 169 ? -2.450 -15.428 7.007 1.00 96.94 169 ILE A CA 1
ATOM 1365 C C . ILE A 1 169 ? -3.971 -15.518 6.842 1.00 96.94 169 ILE A C 1
ATOM 1367 O O . ILE A 1 169 ? -4.460 -16.560 6.396 1.00 96.94 169 ILE A O 1
ATOM 1371 N N . PRO A 1 170 ? -4.725 -14.454 7.165 1.00 97.75 170 PRO A N 1
ATOM 1372 C CA . PRO A 1 170 ? -6.166 -14.453 6.987 1.00 97.75 170 PRO A CA 1
ATOM 1373 C C . PRO A 1 170 ? -6.547 -14.511 5.513 1.00 97.75 170 PRO A C 1
ATOM 1375 O O . PRO A 1 170 ? -5.869 -13.930 4.671 1.00 97.75 170 PRO A O 1
ATOM 1378 N N . GLY A 1 171 ? -7.655 -15.183 5.197 1.00 98.00 171 GLY A N 1
ATOM 1379 C CA . GLY A 1 171 ? -8.213 -15.178 3.843 1.00 98.00 171 GLY A CA 1
ATOM 1380 C C . GLY A 1 171 ? -8.697 -13.787 3.416 1.00 98.00 171 GLY A C 1
ATOM 1381 O O . GLY A 1 171 ? -9.039 -12.961 4.265 1.00 98.00 171 GLY A O 1
ATOM 1382 N N . LEU A 1 172 ? -8.765 -13.548 2.101 1.00 98.06 172 LEU A N 1
ATOM 1383 C CA . LEU A 1 172 ? -9.182 -12.266 1.518 1.00 98.06 172 LEU A CA 1
ATOM 1384 C C . LEU A 1 172 ? -10.517 -11.770 2.088 1.00 98.06 172 LEU A C 1
ATOM 1386 O O . LEU A 1 172 ? -10.585 -10.637 2.552 1.00 98.06 172 LEU A O 1
ATOM 1390 N N . GLN A 1 173 ? -11.546 -12.626 2.115 1.00 98.31 173 GLN A N 1
ATOM 1391 C CA . GLN A 1 173 ? -12.870 -12.241 2.613 1.00 98.31 173 GLN A CA 1
ATOM 1392 C C . GLN A 1 173 ? -12.809 -11.749 4.060 1.00 98.31 173 GLN A C 1
ATOM 1394 O O . GLN A 1 173 ? -13.349 -10.700 4.382 1.00 98.31 173 GLN A O 1
ATOM 1399 N N . ARG A 1 174 ? -12.058 -12.445 4.923 1.00 98.50 174 ARG A N 1
ATOM 1400 C CA . ARG A 1 174 ? -11.900 -12.029 6.319 1.00 98.50 174 ARG A CA 1
ATOM 1401 C C . ARG A 1 174 ? -11.223 -10.662 6.432 1.00 98.50 174 ARG A C 1
ATOM 1403 O O . ARG A 1 174 ? -11.574 -9.884 7.318 1.00 98.50 174 ARG A O 1
ATOM 1410 N N . ALA A 1 175 ? -10.247 -10.383 5.572 1.00 98.31 175 ALA A N 1
ATOM 1411 C CA . ALA A 1 175 ? -9.581 -9.090 5.549 1.00 98.31 175 ALA A CA 1
ATOM 1412 C C . ALA A 1 175 ? -10.515 -7.977 5.034 1.00 98.31 175 ALA A C 1
ATOM 1414 O O . ALA A 1 175 ? -10.523 -6.898 5.622 1.00 98.31 175 ALA A O 1
ATOM 1415 N N . LEU A 1 176 ? -11.343 -8.256 4.017 1.00 98.56 176 LEU A N 1
ATOM 1416 C CA . LEU A 1 176 ? -12.363 -7.329 3.511 1.00 98.56 176 LEU A CA 1
ATOM 1417 C C . LEU A 1 176 ? -13.397 -7.005 4.591 1.00 98.56 176 LEU A C 1
ATOM 1419 O O . LEU A 1 176 ? -13.593 -5.833 4.894 1.00 98.56 176 LEU A O 1
ATOM 1423 N N . ASP A 1 177 ? -13.969 -8.024 5.239 1.00 98.56 177 ASP A N 1
ATOM 1424 C CA . ASP A 1 177 ? -14.954 -7.850 6.315 1.00 98.56 177 ASP A CA 1
ATOM 1425 C C . ASP A 1 177 ? -14.382 -7.002 7.465 1.00 98.56 177 ASP A C 1
ATOM 1427 O O . ASP A 1 177 ? -15.041 -6.105 7.984 1.00 98.56 177 ASP A O 1
ATOM 1431 N N . SER A 1 178 ? -13.121 -7.248 7.839 1.00 98.50 178 SER A N 1
ATOM 1432 C CA . SER A 1 178 ? -12.471 -6.509 8.931 1.00 98.50 178 SER A CA 1
ATOM 1433 C C . SER A 1 178 ? -12.195 -5.046 8.567 1.00 98.50 178 SER A C 1
ATOM 1435 O O . SER A 1 178 ? -12.252 -4.170 9.431 1.00 98.50 178 SER A O 1
ATOM 1437 N N . VAL A 1 179 ? -11.891 -4.756 7.296 1.00 98.00 179 VAL A N 1
ATOM 1438 C CA . VAL A 1 179 ? -11.760 -3.373 6.814 1.00 98.00 179 VAL A CA 1
ATOM 1439 C C . VAL A 1 179 ? -13.124 -2.707 6.662 1.00 98.00 179 VAL A C 1
ATOM 1441 O O . VAL A 1 179 ? -13.229 -1.536 6.996 1.00 98.00 179 VAL A O 1
ATOM 1444 N N . ALA A 1 180 ? -14.175 -3.424 6.268 1.00 97.31 180 ALA A N 1
ATOM 1445 C CA . ALA A 1 180 ? -15.531 -2.874 6.245 1.00 97.31 180 ALA A CA 1
ATOM 1446 C C . ALA A 1 180 ? -15.987 -2.442 7.651 1.00 97.31 180 ALA A C 1
ATOM 1448 O O . ALA A 1 180 ? -16.600 -1.392 7.816 1.00 97.31 180 ALA A O 1
ATOM 1449 N N . GLU A 1 181 ? -15.636 -3.221 8.678 1.00 97.19 181 GLU A N 1
ATOM 1450 C CA . GLU A 1 181 ? -15.987 -2.932 10.072 1.00 97.19 181 GLU A CA 1
ATOM 1451 C C . GLU A 1 181 ? -15.173 -1.771 10.678 1.00 97.19 181 GLU A C 1
ATOM 1453 O O . GLU A 1 181 ? -15.712 -0.954 11.423 1.00 97.19 181 GLU A O 1
ATOM 1458 N N . MET A 1 182 ? -13.866 -1.691 10.394 1.00 96.25 182 MET A N 1
ATOM 1459 C CA . MET A 1 182 ? -12.935 -0.799 11.119 1.00 96.25 182 MET A CA 1
ATOM 1460 C C . MET A 1 182 ? -12.336 0.337 10.269 1.00 96.25 182 MET A C 1
ATOM 1462 O O . MET A 1 182 ? -11.617 1.206 10.792 1.00 96.25 182 MET A O 1
ATOM 1466 N N . GLY A 1 183 ? -12.546 0.274 8.957 1.00 95.56 183 GLY A N 1
ATOM 1467 C CA . GLY A 1 183 ? -11.982 1.134 7.923 1.00 95.56 183 GLY A CA 1
ATOM 1468 C C . GLY A 1 183 ? -12.615 2.510 7.829 1.00 95.56 183 GLY A C 1
ATOM 1469 O O . GLY A 1 183 ? -13.256 3.014 8.753 1.00 95.56 183 GLY A O 1
ATOM 1470 N N . TRP A 1 184 ? -12.351 3.165 6.708 1.00 95.62 184 TRP A N 1
ATOM 1471 C CA . TRP A 1 184 ? -13.147 4.296 6.257 1.00 95.62 184 TRP A CA 1
ATOM 1472 C C . TRP A 1 184 ? -14.427 3.779 5.592 1.00 95.62 184 TRP A C 1
ATOM 1474 O O . TRP A 1 184 ? -14.471 2.654 5.097 1.00 95.62 184 TRP A O 1
ATOM 1484 N N . ASN A 1 185 ? -15.471 4.604 5.577 1.00 93.44 185 ASN A N 1
ATOM 1485 C CA . ASN A 1 185 ? -16.716 4.258 4.899 1.00 93.44 185 ASN A CA 1
ATOM 1486 C C . ASN A 1 185 ? -16.451 4.014 3.401 1.00 93.44 185 ASN A C 1
ATOM 1488 O O . ASN A 1 185 ? -15.749 4.808 2.777 1.00 93.44 185 ASN A O 1
ATOM 1492 N N . GLY A 1 186 ? -16.964 2.918 2.840 1.00 93.06 186 GLY A N 1
ATOM 1493 C CA . GLY A 1 186 ? -16.720 2.541 1.443 1.00 93.06 186 GLY A CA 1
ATOM 1494 C C . GLY A 1 186 ? -15.336 1.929 1.155 1.00 93.06 186 GLY A C 1
ATOM 1495 O O . GLY A 1 186 ? -15.011 1.640 0.005 1.00 93.06 186 GLY A O 1
ATOM 1496 N N . GLU A 1 187 ? -14.458 1.780 2.158 1.00 96.12 187 GLU A N 1
ATOM 1497 C CA . GLU A 1 187 ? -13.072 1.355 1.917 1.00 96.12 187 GLU A CA 1
ATOM 1498 C C . GLU A 1 187 ? -12.959 -0.091 1.420 1.00 96.12 187 GLU A C 1
ATOM 1500 O O . GLU A 1 187 ? -12.120 -0.383 0.563 1.00 96.12 187 GLU A O 1
ATOM 1505 N N . ALA A 1 188 ? -13.781 -0.995 1.956 1.00 96.94 188 ALA A N 1
ATOM 1506 C CA . ALA A 1 188 ? -13.744 -2.405 1.584 1.00 96.94 188 ALA A CA 1
ATOM 1507 C C . ALA A 1 188 ? -14.216 -2.620 0.142 1.00 96.94 188 ALA A C 1
ATOM 1509 O O . ALA A 1 188 ? -13.650 -3.451 -0.566 1.00 96.94 188 ALA A O 1
ATOM 1510 N N . GLU A 1 189 ? -15.185 -1.829 -0.314 1.00 96.19 189 GLU A N 1
ATOM 1511 C CA . GLU A 1 189 ? -15.684 -1.818 -1.684 1.00 96.19 189 GLU A CA 1
ATOM 1512 C C . GLU A 1 189 ? -14.567 -1.424 -2.657 1.00 96.19 189 GLU A C 1
ATOM 1514 O O . GLU A 1 189 ? -14.286 -2.164 -3.599 1.00 96.19 189 GLU A O 1
ATOM 1519 N N . HIS A 1 190 ? -13.825 -0.348 -2.368 1.00 96.69 190 HIS A N 1
ATOM 1520 C CA . HIS A 1 190 ? -12.662 0.046 -3.173 1.00 96.69 190 HIS A CA 1
ATOM 1521 C C . HIS A 1 190 ? -11.560 -1.028 -3.202 1.00 96.69 190 HIS A C 1
ATOM 1523 O O . HIS A 1 190 ? -10.904 -1.233 -4.228 1.00 96.69 190 HIS A O 1
ATOM 1529 N N . ALA A 1 191 ? -11.337 -1.731 -2.087 1.00 97.31 191 ALA A N 1
ATOM 1530 C CA . ALA A 1 191 ? -10.384 -2.840 -2.039 1.00 97.31 191 ALA A CA 1
ATOM 1531 C C . ALA A 1 191 ? -10.853 -4.041 -2.874 1.00 97.31 191 ALA A C 1
ATOM 1533 O O . ALA A 1 191 ? -10.050 -4.662 -3.574 1.00 97.31 191 ALA A O 1
ATOM 1534 N N . GLN A 1 192 ? -12.147 -4.360 -2.816 1.00 97.75 192 GLN A N 1
ATOM 1535 C CA . GLN A 1 192 ? -12.758 -5.436 -3.586 1.00 97.75 192 GLN A CA 1
ATOM 1536 C C . GLN A 1 192 ? -12.710 -5.141 -5.088 1.00 97.75 192 GLN A C 1
ATOM 1538 O O . GLN A 1 192 ? -12.310 -6.007 -5.863 1.00 97.75 192 GLN A O 1
ATOM 1543 N N . GLU A 1 193 ? -13.033 -3.915 -5.500 1.00 96.44 193 GLU A N 1
ATOM 1544 C CA . GLU A 1 193 ? -12.908 -3.463 -6.889 1.00 96.44 193 GLU A CA 1
ATOM 1545 C C . GLU A 1 193 ? -11.473 -3.614 -7.407 1.00 96.44 193 GLU A C 1
ATOM 1547 O O . GLU A 1 193 ? -11.264 -4.146 -8.495 1.00 96.44 193 GLU A O 1
ATOM 1552 N N . ALA A 1 194 ? -10.472 -3.220 -6.611 1.00 96.81 194 ALA A N 1
ATOM 1553 C CA . ALA A 1 194 ? -9.060 -3.374 -6.973 1.00 96.81 194 ALA A CA 1
ATOM 1554 C C . ALA A 1 194 ? -8.618 -4.845 -7.079 1.00 96.81 194 ALA A C 1
ATOM 1556 O O . ALA A 1 194 ? -7.674 -5.164 -7.805 1.00 96.81 194 ALA A O 1
ATOM 1557 N N . PHE A 1 195 ? -9.279 -5.750 -6.354 1.00 94.62 195 PHE A N 1
ATOM 1558 C CA . PHE A 1 195 ? -9.007 -7.183 -6.431 1.00 94.62 195 PHE A CA 1
ATOM 1559 C C . PHE A 1 195 ? -9.697 -7.856 -7.627 1.00 94.62 195 PHE A C 1
ATOM 1561 O O . PHE A 1 195 ? -9.197 -8.863 -8.128 1.00 94.62 195 PHE A O 1
ATOM 1568 N N . LEU A 1 196 ? -10.840 -7.341 -8.085 1.00 91.69 196 LEU A N 1
ATOM 1569 C CA . LEU A 1 196 ? -11.613 -7.930 -9.185 1.00 91.69 196 LEU A CA 1
ATOM 1570 C C . LEU A 1 196 ? -11.242 -7.379 -10.568 1.00 91.69 196 LEU A C 1
ATOM 1572 O O . LEU A 1 196 ? -11.311 -8.138 -11.533 1.00 91.69 196 LEU A O 1
ATOM 1576 N N . GLY A 1 197 ? -10.874 -6.097 -10.662 1.00 79.19 197 GLY A N 1
ATOM 1577 C CA . GLY A 1 197 ? -10.457 -5.441 -11.913 1.00 79.19 197 GLY A CA 1
ATOM 1578 C C . GLY A 1 197 ? -9.099 -5.901 -12.411 1.00 79.19 197 GLY A C 1
ATOM 1579 O O . GLY A 1 197 ? -8.898 -5.931 -13.639 1.00 79.19 197 GLY A O 1
#